Protein 6N4L (pdb70)

Organism: Azotobacter vinelandii (NCBI:txid354)

CATH classification: 3.40.50.300

Foldseek 3Di:
DAAEEEEEWAPPLCLLLLVQLLVLLCLVVVAAEEEEEQAQVQQSCLQQALHPGAQALVRVCVVQPHSVSDACPNAWDAGRSRYIYGYQHADDPPDDDRRQSLVSVVVSCVVNVVVPPRHHYYYYYAHQLDCDDNSVCCQQVQVHLEYEYEAWLDLSRLVSVLVVLVSNLVNVVDHRRFYQAYAYAYPLFACRQVLRQVSCVQFVYGHLAHQYDDCCSVVSVVSSHRSCVVPVPDPNSVRSNSSSVSVVVGDDTHSTDRDDVVVSVVSSVVRCRVVTDDGNDHD

Secondary structure (DSSP, 8-state):
--EEEEEE-STTSSHHHHHHHHHHHHHHTT--EEEEEESTT--TTHHHHTSS----HHHHHHHHSSGGGS-HHHH-EE-GGG-EEEE---PPTTSS-TTHHHHHHHHHHHHTT-S-TT--EEEEEE--SS--HHHHHHHHTT--SEEEEEE-SSHHHHHHHHHHHHHHHHTTTSS--EEEEEEEE--S-TTHHHHHHHHHHHHT--EEEEE---THHHHHHHTT--HHHH-TTSHHHHHHHHHHHHHHH----B------HHHHHHHHHHTTTTT--S-SS--

InterPro domains:
  IPR000392 NifH/frxC family [PF00142] (4-275)
  IPR000392 NifH/frxC family [PIRSF000363] (3-276)
  IPR000392 NifH/frxC family [PS51026] (3-275)
  IPR000392 NifH/frxC family [PTHR42864] (3-288)
  IPR005977 Nitrogenase iron protein NifH [MF_00533] (3-276)
  IPR005977 Nitrogenase iron protein NifH [TIGR01287] (4-278)
  IPR027417 P-loop containing nucleoside triphosphate hydrolase [G3DSA:3.40.50.300] (2-290)
  IPR027417 P-loop containing nucleoside triphosphate hydrolase [SSF52540] (3-280)
  IPR030655 NifH/chlL conserved site [PS00692] (126-139)
  IPR030655 NifH/chlL conserved site [PS00746] (88-100)

Structure (mmCIF, N/CA/C/O backbone):
data_6N4L
#
_entry.id   6N4L
#
_cell.length_a   45.587
_cell.length_b   74.630
_cell.length_c   75.398
_cell.angle_alpha   90.000
_cell.angle_beta   90.000
_cell.angle_gamma   90.000
#
_symmetry.space_group_name_H-M   'P 2 21 21'
#
loop_
_entity.id
_entity.type
_entity.pdbx_description
1 polymer 'Nitrogenase iron protein 1'
2 non-polymer "ADENOSINE-5'-DIPHOSPHATE"
3 non-polymer 'MAGNESIUM ION'
4 non-polymer 'IRON/SULFUR CLUSTER'
5 water water
#
loop_
_atom_site.group_PDB
_atom_site.id
_atom_site.type_symbol
_atom_site.label_atom_id
_atom_site.label_alt_id
_atom_site.label_comp_id
_atom_site.label_asym_id
_atom_site.label_entity_id
_atom_site.label_seq_id
_atom_site.pdbx_PDB_ins_code
_atom_site.Cartn_x
_atom_site.Cartn_y
_atom_site.Cartn_z
_atom_site.occupancy
_atom_site.B_iso_or_equiv
_atom_site.auth_seq_id
_atom_site.auth_comp_id
_atom_site.auth_asym_id
_atom_site.auth_atom_id
_atom_site.pdbx_PDB_model_num
ATOM 1 N N . ALA A 1 1 ? 6.780 -11.937 31.945 0.75 23.68 1 ALA A N 1
ATOM 2 C CA . ALA A 1 1 ? 6.744 -12.235 30.490 0.75 22.33 1 ALA A CA 1
ATOM 3 C C . ALA A 1 1 ? 6.091 -11.071 29.746 0.75 21.33 1 ALA A C 1
ATOM 4 O O . ALA A 1 1 ? 5.302 -10.330 30.348 0.75 23.11 1 ALA A O 1
ATOM 6 N N . MET A 1 2 ? 6.443 -10.929 28.476 1.00 19.61 2 MET A N 1
ATOM 7 C CA A MET A 1 2 ? 5.817 -9.937 27.572 0.50 18.41 2 MET A CA 1
ATOM 8 C CA B MET A 1 2 ? 5.934 -9.896 27.542 0.50 18.50 2 MET A CA 1
ATOM 9 C C . MET A 1 2 ? 5.689 -10.574 26.190 1.00 17.26 2 MET A C 1
ATOM 10 O O . MET A 1 2 ? 6.552 -11.390 25.808 1.00 19.90 2 MET A O 1
ATOM 19 N N . ARG A 1 3 ? 4.582 -10.274 25.523 1.00 14.83 3 ARG A N 1
ATOM 20 C CA . ARG A 1 3 ? 4.302 -10.797 24.166 1.00 13.79 3 ARG A CA 1
ATOM 21 C C . ARG A 1 3 ? 4.523 -9.674 23.151 1.00 13.30 3 ARG A C 1
ATOM 22 O O . ARG A 1 3 ? 3.842 -8.633 23.230 1.00 14.24 3 ARG A O 1
ATOM 30 N N . GLN A 1 4 ? 5.486 -9.879 22.256 1.00 12.91 4 GLN A N 1
ATOM 31 C CA A GLN A 1 4 ? 5.847 -8.930 21.172 0.50 12.70 4 GLN A CA 1
ATOM 32 C CA B GLN A 1 4 ? 5.822 -8.908 21.187 0.50 12.60 4 GLN A CA 1
ATOM 33 C C . GLN A 1 4 ? 5.024 -9.301 19.939 1.00 11.98 4 GLN A C 1
ATOM 34 O O . GLN A 1 4 ? 5.247 -10.400 19.379 1.00 12.54 4 GLN A O 1
ATOM 45 N N . CYS A 1 5 ? 4.101 -8.428 19.565 1.00 11.54 5 CYS A N 1
ATOM 46 C CA . CYS A 1 5 ? 3.121 -8.661 18.491 1.00 11.54 5 CYS A CA 1
ATOM 47 C C . CYS A 1 5 ? 3.297 -7.596 17.414 1.00 11.22 5 CYS A C 1
ATOM 48 O O . CYS A 1 5 ? 3.692 -6.471 17.724 1.00 12.55 5 CYS A O 1
ATOM 51 N N . ALA A 1 6 ? 3.012 -7.931 16.172 1.00 10.72 6 ALA A N 1
ATOM 52 C CA . ALA A 1 6 ? 2.984 -6.936 15.088 1.00 10.54 6 ALA A CA 1
ATOM 53 C C . ALA A 1 6 ? 1.682 -7.094 14.329 1.00 10.51 6 ALA A C 1
ATOM 54 O O . ALA A 1 6 ? 1.254 -8.227 14.048 1.00 12.12 6 ALA A O 1
ATOM 56 N N . ILE A 1 7 ? 1.114 -5.950 13.981 1.00 9.98 7 ILE A N 1
ATOM 57 C CA . ILE A 1 7 ? -0.103 -5.847 13.149 1.00 9.98 7 ILE A CA 1
ATOM 58 C C . ILE A 1 7 ? 0.349 -5.364 11.780 1.00 9.40 7 ILE A C 1
ATOM 59 O O . ILE A 1 7 ? 0.831 -4.235 11.658 1.00 10.84 7 ILE A O 1
ATOM 64 N N . TYR A 1 8 ? 0.225 -6.227 10.789 1.00 9.33 8 TYR A N 1
ATOM 65 C CA . TYR A 1 8 ? 0.603 -5.953 9.392 1.00 9.43 8 TYR A CA 1
ATOM 66 C C . TYR A 1 8 ? -0.668 -5.945 8.555 1.00 9.46 8 TYR A C 1
ATOM 67 O O . TYR A 1 8 ? -1.740 -6.401 8.985 1.00 10.95 8 TYR A O 1
ATOM 76 N N . GLY A 1 9 ? -0.536 -5.449 7.341 1.00 10.39 9 GLY A N 1
ATOM 77 C CA . GLY A 1 9 ? -1.642 -5.401 6.379 1.00 10.67 9 GLY A CA 1
ATOM 78 C C . GLY A 1 9 ? -1.439 -4.272 5.404 1.00 10.65 9 GLY A C 1
ATOM 79 O O . GLY A 1 9 ? -0.581 -3.378 5.648 1.00 11.46 9 GLY A O 1
ATOM 80 N N . LYS A 1 10 ? -2.185 -4.290 4.308 1.00 10.83 10 LYS A N 1
ATOM 81 C CA A LYS A 1 10 ? -2.041 -3.238 3.271 0.50 11.22 10 LYS A CA 1
ATOM 82 C CA B LYS A 1 10 ? -2.042 -3.239 3.271 0.50 11.35 10 LYS A CA 1
ATOM 83 C C . LYS A 1 10 ? -2.500 -1.884 3.823 1.00 10.54 10 LYS A C 1
ATOM 84 O O . LYS A 1 10 ? -3.237 -1.815 4.836 1.00 10.50 10 LYS A O 1
ATOM 95 N N . GLY A 1 11 ? -2.091 -0.827 3.155 1.00 10.82 11 GLY A N 1
ATOM 96 C CA . GLY A 1 11 ? -2.482 0.529 3.540 1.00 10.51 11 GLY A CA 1
ATOM 97 C C . GLY A 1 11 ? -3.988 0.708 3.544 1.00 10.36 11 GLY A C 1
ATOM 98 O O . GLY A 1 11 ? -4.666 0.285 2.591 1.00 11.55 11 GLY A O 1
ATOM 99 N N . GLY A 1 12 ? -4.498 1.389 4.568 1.00 10.07 12 GLY A N 1
ATOM 100 C CA . GLY A 1 12 ? -5.922 1.736 4.686 1.00 10.81 12 GLY A CA 1
ATOM 101 C C . GLY A 1 12 ? -6.804 0.565 5.080 1.00 10.96 12 GLY A C 1
ATOM 102 O O . GLY A 1 12 ? -8.020 0.739 5.110 1.00 12.72 12 GLY A O 1
ATOM 103 N N . ILE A 1 13 ? -6.235 -0.593 5.401 1.00 10.48 13 ILE A N 1
ATOM 104 C CA . ILE A 1 13 ? -7.048 -1.813 5.680 1.00 10.65 13 ILE A CA 1
ATOM 105 C C . ILE A 1 13 ? -7.658 -1.736 7.080 1.00 10.44 13 ILE A C 1
ATOM 106 O O . ILE A 1 13 ? -8.614 -2.478 7.327 1.00 11.88 13 ILE A O 1
ATOM 111 N N . GLY A 1 14 ? -7.097 -0.928 7.977 1.00 10.18 14 GLY A N 1
ATOM 112 C CA . GLY A 1 14 ? -7.604 -0.798 9.353 1.00 10.51 14 GLY A CA 1
ATOM 113 C C . GLY A 1 14 ? -6.590 -1.178 10.411 1.00 9.57 14 GLY A C 1
ATOM 114 O O . GLY A 1 14 ? -7.004 -1.433 11.543 1.00 10.17 14 GLY A O 1
ATOM 115 N N . LYS A 1 15 ? -5.297 -1.175 10.110 1.00 9.30 15 LYS A N 1
ATOM 116 C CA . LYS A 1 15 ? -4.288 -1.573 11.122 1.00 9.61 15 LYS A CA 1
ATOM 117 C C . LYS A 1 15 ? -4.347 -0.654 12.339 1.00 9.11 15 LYS A C 1
ATOM 118 O O . LYS A 1 15 ? -4.383 -1.155 13.469 1.00 9.41 15 LYS A O 1
ATOM 124 N N . SER A 1 16 ? -4.314 0.656 12.141 1.00 8.97 16 SER A N 1
ATOM 125 C CA . SER A 1 16 ? -4.145 1.573 13.291 1.00 9.49 16 SER A CA 1
ATOM 126 C C . SER A 1 16 ? -5.436 1.654 14.106 1.00 9.90 16 SER A C 1
ATOM 127 O O . SER A 1 16 ? -5.371 1.723 15.349 1.00 10.43 16 SER A O 1
ATOM 130 N N . THR A 1 17 ? -6.586 1.681 13.445 1.00 9.97 17 THR A N 1
ATOM 131 C CA . THR A 1 17 ? -7.885 1.666 14.153 1.00 10.82 17 THR A CA 1
ATOM 132 C C . THR A 1 17 ? -7.974 0.367 14.955 1.00 10.33 17 THR A C 1
ATOM 133 O O . THR A 1 17 ? -8.346 0.383 16.145 1.00 10.79 17 THR A O 1
ATOM 137 N N . THR A 1 18 ? -7.676 -0.752 14.320 1.00 10.25 18 THR A N 1
ATOM 138 C CA . THR A 1 18 ? -7.816 -2.056 14.992 1.00 10.41 18 THR A CA 1
ATOM 139 C C . THR A 1 18 ? -6.816 -2.150 16.147 1.00 10.11 18 THR A C 1
ATOM 140 O O . THR A 1 18 ? -7.202 -2.570 17.254 1.00 10.77 18 THR A O 1
ATOM 144 N N . THR A 1 19 ? -5.566 -1.760 15.923 1.00 9.95 19 THR A N 1
ATOM 145 C CA . THR A 1 19 ? -4.515 -1.868 16.961 1.00 9.94 19 THR A CA 1
ATOM 146 C C . THR A 1 19 ? -4.863 -0.988 18.159 1.00 10.14 19 THR A C 1
ATOM 147 O O . THR A 1 19 ? -4.818 -1.451 19.299 1.00 10.22 19 THR A O 1
ATOM 151 N N . GLN A 1 20 ? -5.188 0.276 17.925 1.00 9.96 20 GLN A N 1
ATOM 152 C CA . GLN A 1 20 ? -5.431 1.192 19.062 1.00 10.48 20 GLN A CA 1
ATOM 153 C C . GLN A 1 20 ? -6.666 0.728 19.841 1.00 10.66 20 GLN A C 1
ATOM 154 O O . GLN A 1 20 ? -6.654 0.811 21.075 1.00 11.02 20 GLN A O 1
ATOM 160 N N . ASN A 1 21 ? -7.707 0.269 19.160 1.00 10.70 21 ASN A N 1
ATOM 161 C CA . ASN A 1 21 ? -8.932 -0.213 19.849 1.00 11.46 21 ASN A CA 1
ATOM 162 C C . ASN A 1 21 ? -8.652 -1.522 20.601 1.00 11.55 21 ASN A C 1
ATOM 163 O O . ASN A 1 21 ? -9.099 -1.657 21.745 1.00 12.52 21 ASN A O 1
ATOM 168 N N . LEU A 1 22 ? -7.945 -2.467 19.984 1.00 11.68 22 LEU A N 1
ATOM 169 C CA A LEU A 1 22 ? -7.525 -3.732 20.648 0.50 12.07 22 LEU A CA 1
ATOM 170 C CA B LEU A 1 22 ? -7.529 -3.730 20.647 0.50 12.50 22 LEU A CA 1
ATOM 171 C C . LEU A 1 22 ? -6.733 -3.378 21.907 1.00 11.95 22 LEU A C 1
ATOM 172 O O . LEU A 1 22 ? -7.015 -3.943 22.976 1.00 12.68 22 LEU A O 1
ATOM 181 N N . VAL A 1 23 ? -5.771 -2.476 21.768 1.00 11.65 23 VAL A N 1
ATOM 182 C CA . VAL A 1 23 ? -4.863 -2.135 22.892 1.00 11.84 23 VAL A CA 1
ATOM 183 C C . VAL A 1 23 ? -5.648 -1.400 23.990 1.00 12.23 23 VAL A C 1
ATOM 184 O O . VAL A 1 23 ? -5.401 -1.668 25.180 1.00 12.70 23 VAL A O 1
ATOM 188 N N . ALA A 1 24 ? -6.582 -0.520 23.635 1.00 12.54 24 ALA A N 1
ATOM 189 C CA . ALA A 1 24 ? -7.457 0.130 24.636 1.00 13.38 24 ALA A CA 1
ATOM 190 C C . ALA A 1 24 ? -8.249 -0.943 25.392 1.00 13.56 24 ALA A C 1
ATOM 191 O O . ALA A 1 24 ? -8.350 -0.858 26.624 1.00 14.18 24 ALA A O 1
ATOM 193 N N . ALA A 1 25 ? -8.767 -1.955 24.699 1.00 13.23 25 ALA A N 1
ATOM 194 C CA . ALA A 1 25 ? -9.501 -3.065 25.345 1.00 13.75 25 ALA A CA 1
ATOM 195 C C . ALA A 1 25 ? -8.558 -3.840 26.278 1.00 13.95 25 ALA A C 1
ATOM 196 O O . ALA A 1 25 ? -8.991 -4.216 27.378 1.00 14.98 25 ALA A O 1
ATOM 198 N N . LEU A 1 26 ? -7.312 -4.089 25.867 1.00 13.35 26 LEU A N 1
ATOM 199 C CA . LEU A 1 26 ? -6.316 -4.771 26.736 1.00 13.70 26 LEU A CA 1
ATOM 200 C C . LEU A 1 26 ? -6.049 -3.914 27.979 1.00 14.28 26 LEU A C 1
ATOM 201 O O . LEU A 1 26 ? -5.980 -4.463 29.089 1.00 15.46 26 LEU A O 1
ATOM 206 N N . ALA A 1 27 ? -5.887 -2.602 27.820 1.00 14.05 27 ALA A N 1
ATOM 207 C CA . ALA A 1 27 ? -5.644 -1.697 28.967 1.00 15.15 27 ALA A CA 1
ATOM 208 C C . ALA A 1 27 ? -6.854 -1.716 29.912 1.00 16.86 27 ALA A C 1
ATOM 209 O O . ALA A 1 27 ? -6.650 -1.734 31.139 1.00 18.48 27 ALA A O 1
ATOM 211 N N . GLU A 1 28 ? -8.066 -1.717 29.357 1.00 17.56 28 GLU A N 1
ATOM 212 C CA . GLU A 1 28 ? -9.350 -1.769 30.112 1.00 19.82 28 GLU A CA 1
ATOM 213 C C . GLU A 1 28 ? -9.384 -3.048 30.973 1.00 21.21 28 GLU A C 1
ATOM 214 O O . GLU A 1 28 ? -9.947 -2.986 32.081 1.00 24.27 28 GLU A O 1
ATOM 220 N N . MET A 1 29 ? -8.766 -4.145 30.509 1.00 20.56 29 MET A N 1
ATOM 221 C CA . MET A 1 29 ? -8.629 -5.449 31.228 1.00 22.98 29 MET A CA 1
ATOM 222 C C . MET A 1 29 ? -7.568 -5.370 32.328 1.00 23.86 29 MET A C 1
ATOM 223 O O . MET A 1 29 ? -7.540 -6.284 33.164 1.00 27.55 29 MET A O 1
ATOM 228 N N . GLY A 1 30 ? -6.672 -4.385 32.277 1.00 21.88 30 GLY A N 1
ATOM 229 C CA . GLY A 1 30 ? -5.558 -4.247 33.237 1.00 22.18 30 GLY A CA 1
ATOM 230 C C . GLY A 1 30 ? -4.213 -4.641 32.643 1.00 21.03 30 GLY A C 1
ATOM 231 O O . GLY A 1 30 ? -3.256 -4.780 33.414 1.00 23.76 30 GLY A O 1
ATOM 232 N N . LYS A 1 31 ? -4.110 -4.799 31.321 1.00 18.30 31 LYS A N 1
ATOM 233 C CA . LYS A 1 31 ? -2.815 -5.116 30.667 1.00 17.79 31 LYS A CA 1
ATOM 234 C C . LYS A 1 31 ? -2.007 -3.828 30.482 1.00 16.76 31 LYS A C 1
ATOM 235 O O . LYS A 1 31 ? -2.612 -2.766 30.207 1.00 17.62 31 LYS A O 1
ATOM 241 N N . LYS A 1 32 ? -0.684 -3.944 30.610 1.00 16.07 32 LYS A N 1
ATOM 242 C CA A LYS A 1 32 ? 0.295 -2.860 30.331 0.50 15.68 32 LYS A CA 1
ATOM 243 C CA B LYS A 1 32 ? 0.287 -2.854 30.330 0.50 15.80 32 LYS A CA 1
ATOM 244 C C . LYS A 1 32 ? 0.793 -3.037 28.897 1.00 14.38 32 LYS A C 1
ATOM 245 O O . LYS A 1 32 ? 1.350 -4.104 28.594 1.00 14.56 32 LYS A O 1
ATOM 256 N N . VAL A 1 33 ? 0.582 -2.038 28.052 1.00 13.37 33 VAL A N 1
ATOM 257 C CA . VAL A 1 33 ? 0.835 -2.184 26.595 1.00 12.74 33 VAL A CA 1
ATOM 258 C C . VAL A 1 33 ? 1.648 -0.998 26.086 1.00 12.30 33 VAL A C 1
ATOM 259 O O . VAL A 1 33 ? 1.463 0.137 26.573 1.00 12.50 33 VAL A O 1
ATOM 263 N N . MET A 1 34 ? 2.506 -1.270 25.111 1.00 11.78 34 MET A N 1
ATOM 264 C CA A MET A 1 34 ? 3.185 -0.230 24.308 0.50 11.53 34 MET A CA 1
ATOM 265 C CA B MET A 1 34 ? 3.192 -0.229 24.307 0.50 11.62 34 MET A CA 1
ATOM 266 C C . MET A 1 34 ? 2.831 -0.428 22.831 1.00 10.79 34 MET A C 1
ATOM 267 O O . MET A 1 34 ? 2.869 -1.574 22.355 1.00 11.52 34 MET A O 1
ATOM 276 N N . ILE A 1 35 ? 2.498 0.663 22.148 1.00 10.23 35 ILE A N 1
ATOM 277 C CA . ILE A 1 35 ? 2.323 0.696 20.672 1.00 10.03 35 ILE A CA 1
ATOM 278 C C . ILE A 1 35 ? 3.550 1.380 20.082 1.00 9.73 35 ILE A C 1
ATOM 279 O O . ILE A 1 35 ? 3.898 2.501 20.514 1.00 10.40 35 ILE A O 1
ATOM 284 N N . VAL A 1 36 ? 4.144 0.732 19.088 1.00 9.50 36 VAL A N 1
ATOM 285 C CA . VAL A 1 36 ? 5.276 1.293 18.313 1.00 9.85 36 VAL A CA 1
ATOM 286 C C . VAL A 1 36 ? 4.781 1.481 16.885 1.00 9.27 36 VAL A C 1
ATOM 287 O O . VAL A 1 36 ? 4.549 0.476 16.176 1.00 9.44 36 VAL A O 1
ATOM 291 N N . GLY A 1 37 ? 4.603 2.727 16.473 1.00 9.30 37 GLY A N 1
ATOM 292 C CA . GLY A 1 37 ? 4.192 3.027 15.100 1.00 9.35 37 GLY A CA 1
ATOM 293 C C . GLY A 1 37 ? 5.331 2.801 14.130 1.00 9.20 37 GLY A C 1
ATOM 294 O O . GLY A 1 37 ? 6.395 3.423 14.278 1.00 10.08 37 GLY A O 1
ATOM 295 N N . CYS A 1 38 ? 5.111 1.929 13.149 1.00 8.60 38 CYS A N 1
ATOM 296 C CA . CYS A 1 38 ? 6.103 1.527 12.123 1.00 9.23 38 CYS A CA 1
ATOM 297 C C . CYS A 1 38 ? 5.516 1.768 10.729 1.00 9.23 38 CYS A C 1
ATOM 298 O O . CYS A 1 38 ? 5.768 0.991 9.799 1.00 9.96 38 CYS A O 1
ATOM 301 N N . ASP A 1 39 ? 4.749 2.839 10.598 1.00 9.64 39 ASP A N 1
ATOM 302 C CA . ASP A 1 39 ? 4.119 3.251 9.327 1.00 9.57 39 ASP A CA 1
ATOM 303 C C . ASP A 1 39 ? 4.480 4.716 9.125 1.00 9.86 39 ASP A C 1
ATOM 304 O O . ASP A 1 39 ? 4.262 5.525 10.031 1.00 10.72 39 ASP A O 1
ATOM 309 N N . PRO A 1 40 ? 5.047 5.119 7.965 1.00 10.73 40 PRO A N 1
ATOM 310 C CA . PRO A 1 40 ? 5.402 6.521 7.757 1.00 11.82 40 PRO A CA 1
ATOM 311 C C . PRO A 1 40 ? 4.231 7.493 7.928 1.00 11.23 40 PRO A C 1
ATOM 312 O O . PRO A 1 40 ? 4.458 8.657 8.164 1.00 11.88 40 PRO A O 1
ATOM 316 N N . LYS A 1 41 ? 3.000 7.021 7.785 1.00 11.08 41 LYS A N 1
ATOM 317 C CA . LYS A 1 41 ? 1.813 7.886 8.009 1.00 12.34 41 LYS A CA 1
ATOM 318 C C . LYS A 1 41 ? 1.838 8.449 9.441 1.00 12.37 41 LYS A C 1
ATOM 319 O O . LYS A 1 41 ? 1.367 9.577 9.640 1.00 13.30 41 LYS A O 1
ATOM 325 N N . ALA A 1 42 ? 2.380 7.704 10.402 1.00 12.12 42 ALA A N 1
ATOM 326 C CA . ALA A 1 42 ? 2.756 8.216 11.741 1.00 12.42 42 ALA A CA 1
ATOM 327 C C . ALA A 1 42 ? 1.544 8.776 12.495 1.00 12.41 42 ALA A C 1
ATOM 328 O O . ALA A 1 42 ? 1.711 9.725 13.262 1.00 15.10 42 ALA A O 1
ATOM 330 N N . ASP A 1 43 ? 0.374 8.162 12.325 1.00 12.19 43 ASP A N 1
ATOM 331 C CA . ASP A 1 43 ? -0.841 8.489 13.113 1.00 12.80 43 ASP A CA 1
ATOM 332 C C . ASP A 1 43 ? -1.339 7.255 13.857 1.00 12.18 43 ASP A C 1
ATOM 333 O O . ASP A 1 43 ? -2.522 7.196 14.193 1.00 14.22 43 ASP A O 1
ATOM 338 N N . SER A 1 44 ? -0.431 6.344 14.172 1.00 11.13 44 SER A N 1
ATOM 339 C CA . SER A 1 44 ? -0.752 5.041 14.802 1.00 11.04 44 SER A CA 1
ATOM 340 C C . SER A 1 44 ? -1.044 5.171 16.301 1.00 10.41 44 SER A C 1
ATOM 341 O O . SER A 1 44 ? -1.436 4.161 16.913 1.00 11.10 44 SER A O 1
ATOM 344 N N . THR A 1 45 ? -0.838 6.342 16.898 1.00 10.35 45 THR A N 1
ATOM 345 C CA . THR A 1 45 ? -0.972 6.501 18.369 1.00 10.53 45 THR A CA 1
ATOM 346 C C . THR A 1 45 ? -1.949 7.625 18.715 1.00 10.88 45 THR A C 1
ATOM 347 O O . THR A 1 45 ? -2.203 7.828 19.903 1.00 11.61 45 THR A O 1
ATOM 351 N N . ARG A 1 46 ? -2.501 8.315 17.725 1.00 10.91 46 ARG A N 1
ATOM 352 C CA . ARG A 1 46 ? -3.268 9.557 17.971 1.00 11.63 46 ARG A CA 1
ATOM 353 C C . ARG A 1 46 ? -4.523 9.285 18.808 1.00 11.64 46 ARG A C 1
ATOM 354 O O . ARG A 1 46 ? -4.934 10.178 19.545 1.00 12.48 46 ARG A O 1
ATOM 362 N N . LEU A 1 47 ? -5.134 8.114 18.685 1.00 11.43 47 LEU A N 1
ATOM 363 C CA . LEU A 1 47 ? -6.408 7.822 19.393 1.00 12.52 47 LEU A CA 1
ATOM 364 C C . LEU A 1 47 ? -6.144 7.490 20.864 1.00 12.66 47 LEU A C 1
ATOM 365 O O . LEU A 1 47 ? -7.048 7.683 21.685 1.00 14.30 47 LEU A O 1
ATOM 370 N N . ILE A 1 48 ? -4.964 6.968 21.187 1.00 11.90 48 ILE A N 1
ATOM 371 C CA . ILE A 1 48 ? -4.530 6.741 22.594 1.00 12.31 48 ILE A CA 1
ATOM 372 C C . ILE A 1 48 ? -4.132 8.083 23.221 1.00 12.68 48 ILE A C 1
ATOM 373 O O . ILE A 1 48 ? -4.448 8.306 24.393 1.00 13.41 48 ILE A O 1
ATOM 378 N N . LEU A 1 49 ? -3.462 8.948 22.462 1.00 12.21 49 LEU A N 1
ATOM 379 C CA . LEU A 1 49 ? -2.902 10.215 22.999 1.00 12.68 49 LEU A CA 1
ATOM 380 C C . LEU A 1 49 ? -3.879 11.385 22.863 1.00 13.03 49 LEU A C 1
ATOM 381 O O . LEU A 1 49 ? -3.519 12.487 23.322 1.00 13.77 49 LEU A O 1
ATOM 386 N N . HIS A 1 50 ? -5.059 11.188 22.277 1.00 12.91 50 HIS A N 1
ATOM 387 C CA . HIS A 1 50 ? -6.079 12.272 22.159 1.00 13.68 50 HIS A CA 1
ATOM 388 C C . HIS A 1 50 ? -5.544 13.425 21.311 1.00 13.70 50 HIS A C 1
ATOM 389 O O . HIS A 1 50 ? -5.879 14.586 21.583 1.00 14.26 50 HIS A O 1
ATOM 396 N N . SER A 1 51 ? -4.746 13.095 20.305 1.00 12.89 51 SER A N 1
ATOM 397 C CA . SER A 1 51 ? -3.790 14.046 19.694 1.00 13.03 51 SER A CA 1
ATOM 398 C C . SER A 1 51 ? -3.998 14.113 18.184 1.00 13.11 51 SER A C 1
ATOM 399 O O . SER A 1 51 ? -4.740 13.281 17.622 1.00 14.20 51 SER A O 1
ATOM 402 N N . LYS A 1 52 ? -3.347 15.077 17.550 1.00 13.67 52 LYS A N 1
ATOM 403 C CA . LYS A 1 52 ? -3.246 15.122 16.077 1.00 14.55 52 LYS A CA 1
ATOM 404 C C . LYS A 1 52 ? -2.474 13.884 15.632 1.00 13.77 52 LYS A C 1
ATOM 405 O O . LYS A 1 52 ? -2.970 13.084 14.824 1.00 14.54 52 LYS A O 1
ATOM 411 N N . ALA A 1 53 ? -1.277 13.728 16.166 1.00 13.34 53 ALA A N 1
ATOM 412 C CA . ALA A 1 53 ? -0.467 12.516 15.981 1.00 13.01 53 ALA A CA 1
ATOM 413 C C . ALA A 1 53 ? 0.526 12.491 17.130 1.00 11.99 53 ALA A C 1
ATOM 414 O O . ALA A 1 53 ? 0.137 12.762 18.283 1.00 13.20 53 ALA A O 1
ATOM 416 N N . GLN A 1 54 ? 1.775 12.234 16.821 1.00 11.95 54 GLN A N 1
ATOM 417 C CA . GLN A 1 54 ? 2.848 12.203 17.821 1.00 12.51 54 GLN A CA 1
ATOM 418 C C . GLN A 1 54 ? 4.128 12.568 17.085 1.00 12.25 54 GLN A C 1
ATOM 419 O O . GLN A 1 54 ? 4.288 12.112 15.955 1.00 13.37 54 GLN A O 1
ATOM 425 N N . ASN A 1 55 ? 5.012 13.348 17.689 1.00 11.86 55 ASN A N 1
ATOM 426 C CA . ASN A 1 55 ? 6.300 13.641 17.020 1.00 11.79 55 ASN A CA 1
ATOM 427 C C . ASN A 1 55 ? 7.126 12.358 16.973 1.00 11.36 55 ASN A C 1
ATOM 428 O O . ASN A 1 55 ? 7.122 11.579 17.933 1.00 12.42 55 ASN A O 1
ATOM 433 N N . THR A 1 56 ? 7.816 12.164 15.870 1.00 11.23 56 THR A N 1
ATOM 434 C CA . THR A 1 56 ? 8.458 10.867 15.594 1.00 10.86 56 THR A CA 1
ATOM 435 C C . THR A 1 56 ? 9.875 10.846 16.152 1.00 10.84 56 THR A C 1
ATOM 436 O O . THR A 1 56 ? 10.481 11.898 16.368 1.00 11.65 56 THR A O 1
ATOM 440 N N . ILE A 1 57 ? 10.413 9.652 16.333 1.00 10.44 57 ILE A N 1
ATOM 441 C CA . ILE A 1 57 ? 11.821 9.514 16.784 1.00 11.14 57 ILE A CA 1
ATOM 442 C C . ILE A 1 57 ? 12.731 10.186 15.759 1.00 11.82 57 ILE A C 1
ATOM 443 O O . ILE A 1 57 ? 13.680 10.860 16.159 1.00 12.97 57 ILE A O 1
ATOM 448 N N . MET A 1 58 ? 12.457 10.040 14.472 1.00 12.11 58 MET A N 1
ATOM 449 C CA A MET A 1 58 ? 13.300 10.687 13.441 0.50 13.48 58 MET A CA 1
ATOM 450 C CA B MET A 1 58 ? 13.298 10.684 13.438 0.50 13.48 58 MET A CA 1
ATOM 451 C C . MET A 1 58 ? 13.278 12.208 13.642 1.00 14.16 58 MET A C 1
ATOM 452 O O . MET A 1 58 ? 14.357 12.826 13.599 1.00 15.31 58 MET A O 1
ATOM 461 N N . GLU A 1 59 ? 12.093 12.788 13.839 1.00 14.11 59 GLU A N 1
ATOM 462 C CA . GLU A 1 59 ? 11.943 14.258 14.039 1.00 15.73 59 GLU A CA 1
ATOM 463 C C . GLU A 1 59 ? 12.671 14.684 15.316 1.00 15.57 59 GLU A C 1
ATOM 464 O O . GLU A 1 59 ? 13.379 15.711 15.288 1.00 17.11 59 GLU A O 1
ATOM 470 N N . MET A 1 60 ? 12.485 13.951 16.409 1.00 15.06 60 MET A N 1
ATOM 471 C CA A MET A 1 60 ? 13.053 14.342 17.722 0.50 15.93 60 MET A CA 1
ATOM 472 C CA B MET A 1 60 ? 13.050 14.288 17.744 0.50 15.55 60 MET A CA 1
ATOM 473 C C . MET A 1 60 ? 14.580 14.181 17.696 1.00 15.82 60 MET A C 1
ATOM 474 O O . MET A 1 60 ? 15.264 15.047 18.275 1.00 17.15 60 MET A O 1
ATOM 483 N N . ALA A 1 61 ? 15.094 13.148 17.029 1.00 15.56 61 ALA A N 1
ATOM 484 C CA . ALA A 1 61 ? 16.552 12.929 16.899 1.00 16.88 61 ALA A CA 1
ATOM 485 C C . ALA A 1 61 ? 17.171 14.082 16.105 1.00 18.02 61 ALA A C 1
ATOM 486 O O . ALA A 1 61 ? 18.275 14.520 16.471 1.00 19.14 61 ALA A O 1
ATOM 488 N N . ALA A 1 62 ? 16.497 14.546 15.047 1.00 17.84 62 ALA A N 1
ATOM 489 C CA . ALA A 1 62 ? 16.988 15.652 14.189 1.00 19.23 62 ALA A CA 1
ATOM 490 C C . ALA A 1 62 ? 17.114 16.924 15.034 1.00 20.25 62 ALA A C 1
ATOM 491 O O . ALA A 1 62 ? 18.084 17.679 14.832 1.00 22.33 62 ALA A O 1
ATOM 493 N N . GLU A 1 63 ? 16.179 17.155 15.959 1.00 20.03 63 GLU A N 1
ATOM 494 C CA . GLU A 1 63 ? 16.207 18.370 16.815 1.00 21.64 63 GLU A CA 1
ATOM 495 C C . GLU A 1 63 ? 17.273 18.213 17.915 1.00 22.10 63 GLU A C 1
ATOM 496 O O . GLU A 1 63 ? 17.911 19.227 18.250 1.00 25.06 63 GLU A O 1
ATOM 502 N N . ALA A 1 64 ? 17.492 17.004 18.442 1.00 21.27 64 ALA A N 1
ATOM 503 C CA . ALA A 1 64 ? 18.399 16.753 19.590 1.00 22.06 64 ALA A CA 1
ATOM 504 C C . ALA A 1 64 ? 19.859 16.717 19.120 1.00 22.62 64 ALA A C 1
ATOM 505 O O . ALA A 1 64 ? 20.754 17.091 19.908 1.00 24.26 64 ALA A O 1
ATOM 507 N N . GLY A 1 65 ? 20.089 16.286 17.878 1.00 21.75 65 GLY A N 1
ATOM 508 C CA . GLY A 1 65 ? 21.426 16.023 17.315 1.00 22.18 65 GLY A CA 1
ATOM 509 C C . GLY A 1 65 ? 21.474 14.629 16.734 1.00 21.33 65 GLY A C 1
ATOM 510 O O . GLY A 1 65 ? 21.309 14.498 15.515 1.00 22.32 65 GLY A O 1
ATOM 511 N N . THR A 1 66 ? 21.634 13.621 17.593 1.00 21.39 66 THR A N 1
ATOM 512 C CA . THR A 1 66 ? 21.586 12.188 17.217 1.00 20.60 66 THR A CA 1
ATOM 513 C C . THR A 1 66 ? 20.471 11.490 17.990 1.00 19.17 66 THR A C 1
ATOM 514 O O . THR A 1 66 ? 19.982 12.032 18.994 1.00 18.98 66 THR A O 1
ATOM 518 N N . VAL A 1 67 ? 20.117 10.292 17.554 1.00 18.14 67 VAL A N 1
ATOM 519 C CA . VAL A 1 67 ? 19.101 9.464 18.251 1.00 17.72 67 VAL A CA 1
ATOM 520 C C . VAL A 1 67 ? 19.603 9.073 19.653 1.00 18.54 67 VAL A C 1
ATOM 521 O O . VAL A 1 67 ? 18.782 9.045 2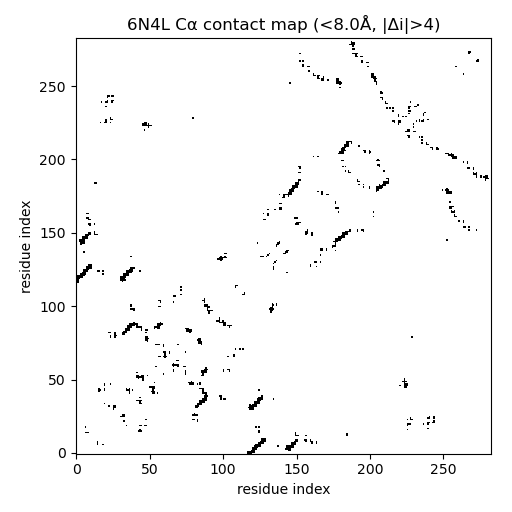0.568 1.00 19.06 67 VAL A O 1
ATOM 525 N N A GLU A 1 68 ? 20.889 8.723 19.775 0.50 18.14 68 GLU A N 1
ATOM 526 N N B GLU A 1 68 ? 20.908 8.877 19.882 0.50 21.37 68 GLU A N 1
ATOM 527 C CA A GLU A 1 68 ? 21.506 8.261 21.048 0.50 17.89 68 GLU A CA 1
ATOM 528 C CA B GLU A 1 68 ? 21.403 8.523 21.247 0.50 23.15 68 GLU A CA 1
ATOM 529 C C A GLU A 1 68 ? 21.430 9.395 22.079 0.50 18.53 68 GLU A C 1
ATOM 530 C C B GLU A 1 68 ? 21.703 9.794 22.055 0.50 25.04 68 GLU A C 1
ATOM 531 O O A GLU A 1 68 ? 21.477 9.094 23.286 0.50 18.68 68 GLU A O 1
ATOM 532 O O B GLU A 1 68 ? 22.391 9.680 23.091 0.50 27.79 68 GLU A O 1
ATOM 543 N N A ASP A 1 69 ? 21.294 10.648 21.624 0.50 18.79 69 ASP A N 1
ATOM 544 N N B ASP A 1 69 ? 21.207 10.952 21.607 0.50 24.06 69 ASP A N 1
ATOM 545 C CA A ASP A 1 69 ? 21.130 11.851 22.486 0.50 19.89 69 ASP A CA 1
ATOM 546 C CA B ASP A 1 69 ? 21.051 12.170 22.445 0.50 24.70 69 ASP A CA 1
ATOM 547 C C A ASP A 1 69 ? 19.761 11.847 23.186 0.50 20.00 69 ASP A C 1
ATOM 548 C C B ASP A 1 69 ? 19.636 12.196 23.040 0.50 22.62 69 ASP A C 1
ATOM 549 O O 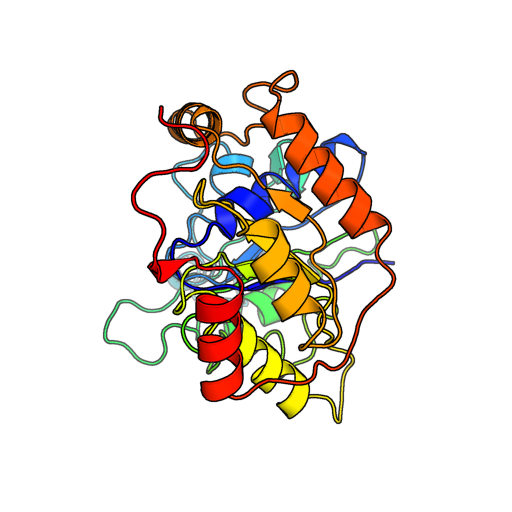A ASP A 1 69 ? 19.711 12.256 24.358 0.50 20.96 69 ASP A O 1
ATOM 550 O O B ASP A 1 69 ? 19.415 12.981 23.981 0.50 23.64 69 ASP A O 1
ATOM 559 N N . LEU A 1 70 ? 18.698 11.405 22.503 1.00 20.21 70 LEU A N 1
ATOM 560 C CA . LEU A 1 70 ? 17.305 11.378 23.033 1.00 19.51 70 LEU A CA 1
ATOM 561 C C . LEU A 1 70 ? 17.240 10.596 24.343 1.00 20.47 70 LEU A C 1
ATOM 562 O O . LEU A 1 70 ? 18.001 9.628 24.519 1.00 21.54 70 LEU A O 1
ATOM 567 N N . GLU A 1 71 ? 16.316 11.001 25.210 1.00 21.07 71 GLU A N 1
ATOM 568 C CA . GLU A 1 71 ? 15.935 10.254 26.431 1.00 21.77 71 GLU A CA 1
ATOM 569 C C . GLU A 1 71 ? 14.595 9.566 26.165 1.00 20.05 71 GLU A C 1
ATOM 570 O O . GLU A 1 71 ? 13.722 10.177 25.533 1.00 21.45 71 GLU A O 1
ATOM 576 N N A LEU A 1 72 ? 14.533 8.293 26.556 0.50 18.73 72 LEU A N 1
ATOM 577 N N B LEU A 1 72 ? 14.350 8.379 26.722 0.50 20.60 72 LEU A N 1
ATOM 578 C CA A LEU A 1 72 ? 13.333 7.431 26.456 0.50 17.21 72 LEU A CA 1
ATOM 579 C CA B LEU A 1 72 ? 13.094 7.604 26.485 0.50 20.10 72 LEU A CA 1
ATOM 580 C C A LEU A 1 72 ? 12.190 8.101 27.221 0.50 16.17 72 LEU A C 1
ATOM 581 C C B LEU A 1 72 ? 11.836 8.500 26.522 0.50 19.17 72 LEU A C 1
ATOM 582 O O A LEU A 1 72 ? 11.067 8.131 26.700 0.50 15.23 72 LEU A O 1
ATOM 583 O O B LEU A 1 72 ? 10.977 8.356 25.625 0.50 18.34 72 LEU A O 1
ATOM 592 N N A GLU A 1 73 ? 12.478 8.654 28.400 0.50 16.72 73 GLU A N 1
ATOM 593 N N B GLU A 1 73 ? 11.718 9.402 27.503 0.50 19.42 73 GLU A N 1
ATOM 594 C CA A GLU A 1 73 ? 11.450 9.310 29.247 0.50 16.97 73 GLU A CA 1
ATOM 595 C CA B GLU A 1 73 ? 10.460 10.147 27.808 0.50 19.81 73 GLU A CA 1
ATOM 596 C C A GLU A 1 73 ? 10.882 10.528 28.506 0.50 15.84 73 GLU A C 1
ATOM 597 C C B GLU A 1 73 ? 10.133 11.163 26.705 0.50 19.03 73 GLU A C 1
ATOM 598 O O A GLU A 1 73 ? 9.742 10.902 28.813 0.50 15.98 73 GLU A O 1
ATOM 599 O O B GLU A 1 73 ? 8.971 11.618 26.646 0.50 18.63 73 GLU A O 1
ATOM 610 N N A ASP A 1 74 ? 11.628 11.108 27.559 0.50 15.24 74 ASP A N 1
ATOM 611 N N B ASP A 1 74 ? 11.117 11.538 25.886 0.50 19.47 74 ASP A N 1
ATOM 612 C CA A ASP A 1 74 ? 11.171 12.267 26.743 0.50 14.90 74 ASP A CA 1
ATOM 613 C CA B ASP A 1 74 ? 10.920 12.438 24.719 0.50 19.74 74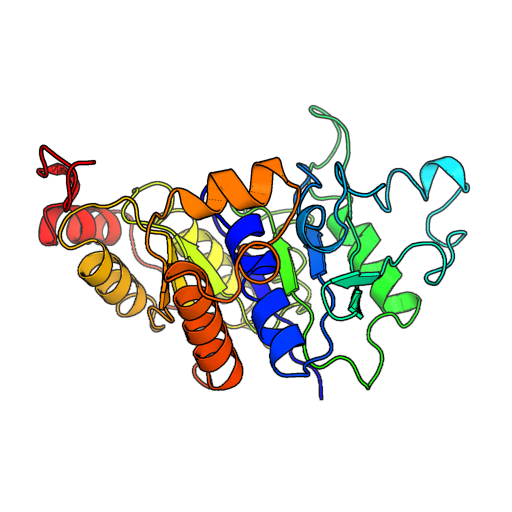 ASP A CA 1
ATOM 614 C C A ASP A 1 74 ? 10.411 11.771 25.508 0.50 13.98 74 ASP A C 1
ATOM 615 C C B ASP A 1 74 ? 10.035 11.721 23.695 0.50 18.93 74 ASP A C 1
ATOM 616 O O A ASP A 1 74 ? 9.589 12.544 24.966 0.50 14.31 74 ASP A O 1
ATOM 617 O O B ASP A 1 74 ? 9.170 12.371 23.075 0.50 19.41 74 ASP A O 1
ATOM 626 N N A VAL A 1 75 ? 10.689 10.545 25.061 0.50 13.47 75 VAL A N 1
ATOM 627 N N B VAL A 1 75 ? 10.252 10.414 23.551 0.50 18.14 75 VAL A N 1
ATOM 628 C CA A VAL A 1 75 ? 10.175 10.001 23.770 0.50 12.74 75 VAL A CA 1
ATOM 629 C CA B VAL A 1 75 ? 9.757 9.573 22.425 0.50 17.88 75 VAL A CA 1
ATOM 630 C C A VAL A 1 75 ? 8.824 9.324 23.997 0.50 12.76 75 VAL A C 1
ATOM 631 C C B VAL A 1 75 ? 8.504 8.823 22.879 0.50 17.00 75 VAL A C 1
ATOM 632 O O A VAL A 1 75 ? 7.865 9.634 23.270 0.50 12.54 75 VAL A O 1
ATOM 633 O O B VAL A 1 75 ? 7.658 8.487 22.021 0.50 16.41 75 VAL A O 1
ATOM 640 N N A LEU A 1 76 ? 8.742 8.377 24.932 0.50 13.72 76 LEU A N 1
ATOM 641 N N B LEU A 1 76 ? 8.433 8.575 24.190 0.50 17.75 76 LEU A N 1
ATOM 642 C CA A LEU A 1 76 ? 7.480 7.628 25.149 0.50 13.92 76 LEU A CA 1
ATOM 643 C CA B LEU A 1 76 ? 7.474 7.674 24.875 0.50 17.31 76 LEU A CA 1
ATOM 644 C C A LEU A 1 76 ? 6.415 8.594 25.659 0.50 14.35 76 LEU A C 1
ATOM 645 C C B LEU A 1 76 ? 6.432 8.498 25.637 0.50 16.04 76 LEU A C 1
ATOM 646 O O A LEU A 1 76 ? 6.759 9.482 26.466 0.50 15.59 76 LEU A O 1
ATOM 647 O O B LEU A 1 76 ? 6.799 9.131 26.643 0.50 17.77 76 LEU A O 1
ATOM 656 N N . LYS A 1 77 ? 5.177 8.442 25.188 1.00 13.60 77 LYS A N 1
ATOM 657 C CA . LYS A 1 77 ? 4.041 9.210 25.752 1.00 13.54 77 LYS A CA 1
ATOM 658 C C . LYS A 1 77 ? 2.938 8.235 26.149 1.00 13.30 77 LYS A C 1
ATOM 659 O O . LYS A 1 77 ? 2.675 7.284 25.398 1.00 14.26 77 LYS A O 1
ATOM 665 N N . ALA A 1 78 ? 2.312 8.467 27.297 1.00 13.62 78 ALA A N 1
ATOM 666 C CA . ALA A 1 78 ? 1.238 7.601 27.822 1.00 13.99 78 ALA A CA 1
ATOM 667 C C . ALA A 1 78 ? -0.100 8.289 27.577 1.00 13.84 78 ALA A C 1
ATOM 668 O O . ALA A 1 78 ? -0.200 9.506 27.813 1.00 15.34 78 ALA A O 1
ATOM 670 N N . GLY A 1 79 ? -1.100 7.530 27.142 1.00 13.53 79 GLY A N 1
ATOM 671 C CA . GLY A 1 79 ? -2.458 8.054 26.943 1.00 14.55 79 GLY A CA 1
ATOM 672 C C . GLY A 1 79 ? -3.479 7.182 27.630 1.00 14.74 79 GLY A C 1
ATOM 673 O O . GLY A 1 79 ? -3.251 6.749 28.792 1.00 15.25 79 GLY A O 1
ATOM 674 N N . TYR A 1 80 ? -4.590 6.945 26.947 1.00 14.52 80 TYR A N 1
ATOM 675 C CA . TYR A 1 80 ? -5.715 6.157 27.494 1.00 15.05 80 TYR A CA 1
ATOM 676 C C . TYR A 1 80 ? -5.183 4.885 28.161 1.00 15.10 80 TYR A C 1
ATOM 677 O O . TYR A 1 80 ? -4.392 4.153 27.562 1.00 14.58 80 TYR A O 1
ATOM 686 N N . GLY A 1 81 ? -5.643 4.606 29.378 1.00 15.91 81 GLY A N 1
ATOM 687 C CA . GLY A 1 81 ? -5.347 3.340 30.079 1.00 17.13 81 GLY A CA 1
ATOM 688 C C . GLY A 1 81 ? -3.869 3.151 30.387 1.00 17.05 81 GLY A C 1
ATOM 689 O O . GLY A 1 81 ? -3.470 2.008 30.668 1.00 18.98 81 GLY A O 1
ATOM 690 N N . GLY A 1 82 ? -3.071 4.223 30.343 1.00 16.29 82 GLY A N 1
ATOM 691 C CA . GLY A 1 82 ? -1.617 4.164 30.582 1.00 16.57 82 GLY A CA 1
ATOM 692 C C . GLY A 1 82 ? -0.864 3.512 29.436 1.00 15.47 82 GLY A C 1
ATOM 693 O O . GLY A 1 82 ? 0.325 3.205 29.601 1.00 15.85 82 GLY A O 1
ATOM 694 N N . VAL A 1 83 ? -1.514 3.321 28.291 1.00 14.21 83 VAL A N 1
ATOM 695 C CA . VAL A 1 83 ? -0.854 2.747 27.086 1.00 13.17 83 VAL A CA 1
ATOM 696 C C . VAL A 1 83 ? 0.296 3.670 26.660 1.00 12.89 83 VAL A C 1
ATOM 697 O O . VAL A 1 83 ? 0.072 4.880 26.488 1.00 13.57 83 VAL A O 1
ATOM 701 N N . LYS A 1 84 ? 1.488 3.109 26.484 1.00 13.06 84 LYS A N 1
ATOM 702 C CA . LYS A 1 84 ? 2.698 3.854 26.064 1.00 13.16 84 LYS A CA 1
ATOM 703 C C . LYS A 1 84 ? 2.789 3.849 24.541 1.00 12.04 84 LYS A C 1
ATOM 704 O O . LYS A 1 84 ? 2.486 2.822 23.914 1.00 12.37 84 LYS A O 1
ATOM 710 N N . CYS A 1 85 ? 3.197 4.972 23.972 1.00 11.23 85 CYS A N 1
ATOM 711 C CA . CYS A 1 85 ? 3.092 5.239 22.528 1.00 11.19 85 CYS A CA 1
ATOM 712 C C . CYS A 1 85 ? 4.383 5.848 22.009 1.00 10.62 85 CYS A C 1
ATOM 713 O O . CYS A 1 85 ? 4.917 6.777 22.636 1.00 11.10 85 CYS A O 1
ATOM 716 N N A VAL A 1 86 ? 4.797 5.424 20.827 0.50 10.04 86 VAL A N 1
ATOM 717 N N B VAL A 1 86 ? 4.829 5.363 20.854 0.50 10.44 86 VAL A N 1
ATOM 718 C CA A VAL A 1 86 ? 5.983 6.005 20.156 0.50 10.15 86 VAL A CA 1
ATOM 719 C CA B VAL A 1 86 ? 6.022 5.869 20.125 0.50 10.98 86 VAL A CA 1
ATOM 720 C C A VAL A 1 86 ? 5.813 5.798 18.653 0.50 9.63 86 VAL A C 1
ATOM 721 C C B VAL A 1 86 ? 5.696 5.840 18.633 0.50 9.93 86 VAL A C 1
ATOM 722 O O A VAL A 1 86 ? 5.269 4.754 18.250 0.50 9.45 86 VAL A O 1
ATOM 723 O O B VAL A 1 86 ? 4.932 4.949 18.211 0.50 9.74 86 VAL A O 1
ATOM 730 N N . GLU A 1 87 ? 6.266 6.774 17.872 1.00 9.75 87 GLU A N 1
ATOM 731 C CA . GLU A 1 87 ? 6.211 6.746 16.392 1.00 9.77 87 GLU A CA 1
ATOM 732 C C . GLU A 1 87 ? 7.638 6.711 15.853 1.00 9.98 87 GLU A C 1
ATOM 733 O O . GLU A 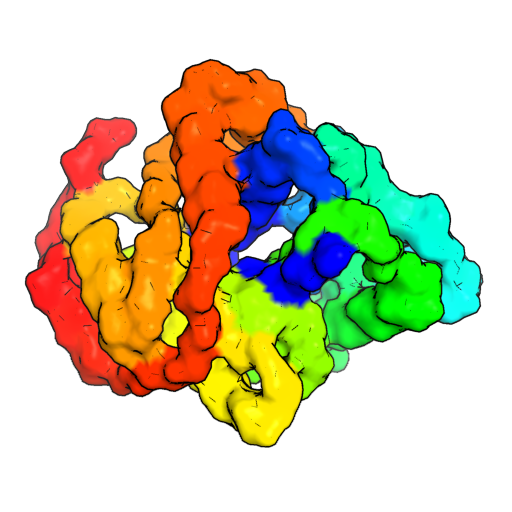1 87 ? 8.461 7.548 16.267 1.00 10.81 87 GLU A O 1
ATOM 739 N N . SER A 1 88 ? 7.901 5.836 14.898 1.00 9.78 88 SER A N 1
ATOM 740 C CA . SER A 1 88 ? 9.221 5.753 14.237 1.00 10.16 88 SER A CA 1
ATOM 741 C C . SER A 1 88 ? 9.479 6.986 13.371 1.00 10.37 88 SER A C 1
ATOM 742 O O . SER A 1 88 ? 10.586 7.549 13.427 1.00 11.08 88 SER A O 1
ATOM 745 N N . GLY A 1 89 ? 8.523 7.326 12.514 1.00 10.99 89 GLY A N 1
ATOM 746 C CA . GLY A 1 89 ? 8.745 8.264 11.406 1.00 11.76 89 GLY A CA 1
ATOM 747 C C . GLY A 1 89 ? 9.563 7.632 10.297 1.00 12.22 89 GLY A C 1
ATOM 748 O O . GLY A 1 89 ? 9.762 6.413 10.280 1.00 12.97 89 GLY A O 1
ATOM 749 N N . GLY A 1 90 ? 10.039 8.455 9.381 1.00 13.99 90 GLY A N 1
ATOM 750 C CA . GLY A 1 90 ? 10.687 7.952 8.170 1.00 14.16 90 GLY A CA 1
ATOM 751 C C . GLY A 1 90 ? 11.048 9.108 7.270 1.00 14.58 90 GLY A C 1
ATOM 752 O O . GLY A 1 90 ? 10.584 10.227 7.477 1.00 15.39 90 GLY A O 1
ATOM 753 N N . PRO A 1 91 ? 11.909 8.849 6.276 1.00 14.16 91 PRO A N 1
ATOM 754 C CA . PRO A 1 91 ? 12.318 9.890 5.350 1.00 15.21 91 PRO A CA 1
ATOM 755 C C . PRO A 1 91 ? 11.132 10.390 4.519 1.00 16.12 91 PRO A C 1
ATOM 756 O O . PRO A 1 91 ? 10.135 9.699 4.364 1.00 16.53 91 PRO A O 1
ATOM 760 N N . GLU A 1 92 ? 11.284 11.606 4.007 1.00 17.71 92 GLU A N 1
ATOM 761 C CA . GLU A 1 92 ? 10.317 12.242 3.086 1.00 18.64 92 GLU A CA 1
ATOM 762 C C . GLU A 1 92 ? 10.209 11.401 1.825 1.00 17.07 92 GLU A C 1
ATOM 763 O O . GLU A 1 92 ? 11.167 10.737 1.438 1.00 17.49 92 GLU A O 1
ATOM 769 N N . PRO A 1 93 ? 9.050 11.444 1.134 1.00 16.58 93 PRO A N 1
ATOM 770 C CA . PRO A 1 93 ? 8.895 10.740 -0.135 1.00 16.52 93 PRO A CA 1
ATOM 771 C C . PRO A 1 93 ? 10.018 11.075 -1.122 1.00 17.82 93 PRO A C 1
ATOM 772 O O . PRO A 1 93 ? 10.356 12.254 -1.278 1.00 19.27 93 PRO A O 1
ATOM 776 N N . GLY A 1 94 ? 10.557 10.027 -1.752 1.00 18.21 94 GLY A N 1
ATOM 777 C CA . GLY A 1 94 ? 11.589 10.092 -2.802 1.00 20.54 94 GLY A CA 1
ATOM 778 C C . GLY A 1 94 ? 12.999 9.893 -2.271 1.00 21.67 94 GLY A C 1
ATOM 779 O O . GLY A 1 94 ? 13.924 9.801 -3.098 1.00 24.92 94 GLY A O 1
ATOM 780 N N A VAL A 1 95 ? 13.168 9.682 -0.959 0.50 20.90 95 VAL A N 1
ATOM 781 N N B VAL A 1 95 ? 13.160 9.975 -0.946 0.50 22.84 95 VAL A N 1
ATOM 782 C CA A VAL A 1 95 ? 14.510 9.639 -0.303 0.50 20.67 95 VAL A CA 1
ATOM 783 C CA B VAL A 1 95 ? 14.466 10.139 -0.244 0.50 24.25 95 VAL A CA 1
ATOM 784 C C A VAL A 1 95 ? 14.806 8.262 0.297 0.50 19.80 95 VAL A C 1
ATOM 785 C C B VAL A 1 95 ? 14.752 8.857 0.543 0.50 23.17 95 VAL A C 1
ATOM 786 O O A VAL A 1 95 ? 13.964 7.722 1.051 0.50 18.72 95 VAL A O 1
ATOM 787 O O B VAL A 1 95 ? 13.958 8.516 1.435 0.50 23.72 95 VAL A O 1
ATOM 794 N N A GLY A 1 96 ? 16.011 7.764 0.010 0.50 20.29 96 GLY A N 1
ATOM 795 N N B GLY A 1 96 ? 15.838 8.165 0.188 0.50 23.81 96 GLY A N 1
ATOM 796 C CA A GLY A 1 96 ? 16.589 6.562 0.631 0.50 19.79 96 GLY A CA 1
ATOM 797 C CA B GLY A 1 96 ? 16.314 6.943 0.862 0.50 21.92 96 GLY A CA 1
ATOM 798 C C A GLY A 1 96 ? 15.548 5.475 0.749 0.50 18.57 96 GLY A C 1
ATOM 799 C C B GLY A 1 96 ? 15.268 5.843 0.850 0.50 20.74 96 GLY A C 1
ATOM 800 O O A GLY A 1 96 ? 15.105 4.955 -0.288 0.50 18.12 96 GLY A O 1
ATOM 801 O O B GLY A 1 96 ? 14.559 5.703 -0.161 0.50 22.38 96 GLY A O 1
ATOM 802 N N . CYS A 1 97 ? 15.154 5.131 1.969 1.00 17.79 97 CYS A N 1
ATOM 803 C CA . CYS A 1 97 ? 14.277 3.964 2.163 1.00 15.89 97 CYS A CA 1
ATOM 804 C C . CYS A 1 97 ? 13.147 4.329 3.117 1.00 13.36 97 CYS A C 1
ATOM 805 O O . CYS A 1 97 ? 13.442 4.750 4.239 1.00 12.92 97 CYS A O 1
ATOM 808 N N . ALA A 1 98 ? 11.896 4.171 2.694 1.00 12.32 98 ALA A N 1
ATOM 809 C CA . ALA A 1 98 ? 10.721 4.607 3.477 1.00 11.76 98 ALA A CA 1
ATOM 810 C C . ALA A 1 98 ? 10.732 3.947 4.858 1.00 10.76 98 ALA A C 1
ATOM 811 O O . ALA A 1 98 ? 10.143 4.530 5.770 1.00 11.06 98 ALA A O 1
ATOM 813 N N . GLY A 1 99 ? 11.342 2.762 5.001 1.00 10.44 99 GLY A N 1
ATOM 814 C CA . GLY A 1 99 ? 11.320 1.991 6.259 1.00 10.18 99 GLY A CA 1
ATOM 815 C C . GLY A 1 99 ? 12.492 2.259 7.185 1.00 9.99 99 GLY A C 1
ATOM 816 O O . GLY A 1 99 ? 12.537 1.638 8.256 1.00 10.31 99 GLY A O 1
ATOM 817 N N . ARG A 1 100 ? 13.410 3.159 6.851 1.00 10.76 100 ARG A N 1
ATOM 818 C CA A ARG A 1 100 ? 14.669 3.281 7.634 0.50 11.89 100 ARG A CA 1
ATOM 819 C CA B ARG A 1 100 ? 14.673 3.332 7.622 0.50 12.08 100 ARG A CA 1
ATOM 820 C C . ARG A 1 100 ? 14.359 3.750 9.063 1.00 11.69 100 ARG A C 1
ATOM 821 O O . ARG A 1 100 ? 15.095 3.360 9.984 1.00 12.78 100 ARG A O 1
ATOM 836 N N . GLY A 1 101 ? 13.315 4.547 9.260 1.00 11.03 101 GLY A N 1
ATOM 837 C CA . GLY A 1 101 ? 12.974 5.022 10.615 1.00 11.38 101 GLY A CA 1
ATOM 838 C C . GLY A 1 101 ? 12.599 3.886 11.557 1.00 10.85 101 GLY A C 1
ATOM 839 O O . GLY A 1 101 ? 12.849 3.991 12.775 1.00 11.01 101 GLY A O 1
ATOM 840 N N . VAL A 1 102 ? 11.998 2.828 11.032 1.00 11.05 102 VAL A N 1
ATOM 841 C CA . VAL A 1 102 ? 11.559 1.681 11.871 1.00 11.13 102 VAL A CA 1
ATOM 842 C C . VAL A 1 102 ? 12.796 1.039 12.505 1.00 11.24 102 VAL A C 1
ATOM 843 O O . VAL A 1 102 ? 12.784 0.702 13.707 1.00 11.61 102 VAL A O 1
ATOM 847 N N . ILE A 1 103 ? 13.850 0.872 11.716 1.00 11.93 103 ILE A N 1
ATOM 848 C CA . ILE A 1 103 ? 15.113 0.252 12.203 1.00 13.20 103 ILE A CA 1
ATOM 849 C C . ILE A 1 103 ? 15.664 1.102 13.349 1.00 12.51 103 ILE A C 1
ATOM 850 O O . ILE A 1 103 ? 15.960 0.571 14.432 1.00 13.20 103 ILE A O 1
ATOM 855 N N . THR A 1 104 ? 15.793 2.401 13.124 1.00 12.25 104 THR A N 1
ATOM 856 C CA . THR A 1 104 ? 16.348 3.327 14.134 1.00 12.64 104 THR A CA 1
ATOM 857 C C 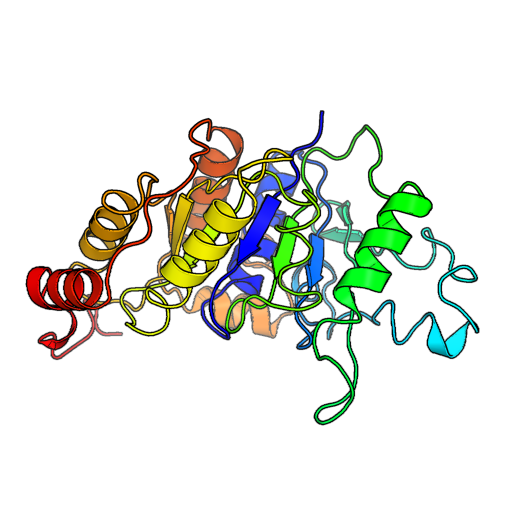. THR A 1 104 ? 15.507 3.241 15.410 1.00 11.76 104 THR A C 1
ATOM 858 O O . THR A 1 104 ? 16.075 3.182 16.518 1.00 12.45 104 THR A O 1
ATOM 862 N N . ALA A 1 105 ? 14.187 3.268 15.266 1.00 11.00 105 ALA A N 1
ATOM 863 C CA . ALA A 1 105 ? 13.254 3.353 16.410 1.00 11.02 105 ALA A CA 1
ATOM 864 C C . ALA A 1 105 ? 13.335 2.081 17.254 1.00 11.02 105 ALA A C 1
ATOM 865 O O . ALA A 1 105 ? 13.467 2.168 18.483 1.00 11.34 105 ALA A O 1
ATOM 867 N N . ILE A 1 106 ? 13.226 0.920 16.634 1.00 11.25 106 ILE A N 1
ATOM 868 C CA . ILE A 1 106 ? 13.183 -0.334 17.428 1.00 12.21 106 ILE A CA 1
ATOM 869 C C . ILE A 1 106 ? 14.533 -0.510 18.120 1.00 12.62 106 ILE A C 1
ATOM 870 O O . ILE A 1 106 ? 14.554 -0.853 19.307 1.00 13.07 106 ILE A O 1
ATOM 875 N N . ASN A 1 107 ? 15.635 -0.248 17.428 1.00 13.28 107 ASN A N 1
ATOM 876 C CA . ASN A 1 107 ? 16.972 -0.413 18.050 1.00 14.97 107 ASN A CA 1
ATOM 877 C C . ASN A 1 107 ? 17.092 0.555 19.240 1.00 14.79 107 ASN A C 1
ATOM 878 O O . ASN A 1 107 ? 17.584 0.132 20.304 1.00 15.95 107 ASN A O 1
ATOM 883 N N . PHE A 1 108 ? 16.633 1.803 19.101 1.00 13.97 108 PHE A N 1
ATOM 884 C CA . PHE A 1 108 ? 16.696 2.800 20.200 1.00 14.57 108 PHE A CA 1
ATOM 885 C C . PHE A 1 108 ? 15.885 2.295 21.396 1.00 13.99 108 PHE A C 1
ATOM 886 O O . PHE A 1 108 ? 16.370 2.336 22.532 1.00 14.81 108 PHE A O 1
ATOM 894 N N . LEU A 1 109 ? 14.654 1.851 21.162 1.00 13.26 109 LEU A N 1
ATOM 895 C CA . LEU A 1 109 ? 13.768 1.410 22.263 1.00 13.57 109 LEU A CA 1
ATOM 896 C C . LEU A 1 109 ? 14.413 0.225 22.989 1.00 14.33 109 LEU A C 1
ATOM 897 O O . LEU A 1 109 ? 14.368 0.197 24.227 1.00 14.92 109 LEU A O 1
ATOM 902 N N . GLU A 1 110 ? 15.007 -0.718 22.254 1.00 14.31 110 GLU A N 1
ATOM 903 C CA . GLU A 1 110 ? 15.678 -1.901 22.864 1.00 15.91 110 GLU A CA 1
ATOM 904 C C . GLU A 1 110 ? 16.897 -1.447 23.671 1.00 17.29 110 GLU A C 1
ATOM 905 O O . GLU A 1 110 ? 17.024 -1.868 24.836 1.00 18.96 110 GLU A O 1
ATOM 911 N N . GLU A 1 111 ? 17.753 -0.611 23.085 1.00 17.59 111 GLU A N 1
ATOM 912 C CA . GLU A 1 111 ? 19.003 -0.153 23.743 1.00 18.72 111 GLU A CA 1
ATOM 913 C C . GLU A 1 111 ? 18.657 0.554 25.056 1.00 19.73 111 GLU A C 1
ATOM 914 O O . GLU A 1 111 ? 19.395 0.348 26.040 1.00 21.45 111 GLU A O 1
ATOM 920 N N . GLU A 1 112 ? 17.583 1.350 25.073 1.00 19.82 112 GLU A N 1
ATOM 921 C CA . GLU A 1 112 ? 17.247 2.287 26.181 1.00 21.97 112 GLU A CA 1
ATOM 922 C C . GLU A 1 112 ? 16.299 1.628 27.191 1.00 22.86 112 GLU A C 1
ATOM 923 O O . GLU A 1 112 ? 15.886 2.324 28.143 1.00 25.39 112 GLU A O 1
ATOM 929 N N . GLY A 1 113 ? 15.999 0.337 27.031 1.00 22.06 113 GLY A N 1
ATOM 930 C CA . GLY A 1 113 ? 15.280 -0.456 28.046 1.00 23.13 113 GLY A CA 1
ATOM 931 C C . GLY A 1 113 ? 13.787 -0.164 28.069 1.00 22.40 113 GLY A C 1
ATOM 932 O O . GLY A 1 113 ? 13.183 -0.317 29.136 1.00 24.64 113 GLY A O 1
ATOM 933 N N . ALA A 1 114 ? 13.183 0.203 26.936 1.00 20.42 114 ALA A N 1
ATOM 934 C CA . ALA A 1 114 ? 11.734 0.506 26.839 1.00 20.48 114 ALA A CA 1
ATOM 935 C C . ALA A 1 114 ? 10.917 -0.746 27.163 1.00 20.74 114 ALA A C 1
ATOM 936 O O . ALA A 1 114 ? 9.755 -0.609 27.594 1.00 23.35 114 ALA A O 1
ATOM 938 N N . TYR A 1 115 ? 11.501 -1.921 26.935 1.00 21.18 115 TYR A N 1
ATOM 939 C CA . TYR A 1 115 ? 10.847 -3.240 27.114 1.00 23.05 115 TYR A CA 1
ATOM 940 C C . TYR A 1 115 ? 10.947 -3.599 28.601 1.00 25.40 115 TYR A C 1
ATOM 941 O O . TYR A 1 115 ? 11.671 -4.544 28.947 1.00 28.09 115 TYR A O 1
ATOM 950 N N . GLU A 1 116 ? 10.258 -2.814 29.444 1.00 28.19 116 GLU A N 1
ATOM 951 C CA . GLU A 1 116 ? 10.205 -2.976 30.923 1.00 30.46 116 GLU A CA 1
ATOM 952 C C . GLU A 1 116 ? 9.572 -4.332 31.242 1.00 31.43 116 GLU A C 1
ATOM 953 O O . GLU A 1 116 ? 8.628 -4.728 30.527 1.00 32.09 116 GLU A O 1
ATOM 959 N N . ASP A 1 117 ? 10.054 -4.991 32.299 0.50 32.42 117 ASP A N 1
ATOM 960 C CA . ASP A 1 117 ? 9.663 -6.369 32.702 0.50 33.10 117 ASP A CA 1
ATOM 961 C C . ASP A 1 117 ? 8.154 -6.442 32.978 0.50 32.32 117 ASP A C 1
ATOM 962 O O . ASP A 1 117 ? 7.617 -7.569 32.964 0.50 33.83 117 ASP A O 1
ATOM 967 N N . ASP A 1 118 ? 7.498 -5.299 33.211 1.00 31.14 118 ASP A N 1
ATOM 968 C CA . ASP A 1 118 ? 6.063 -5.226 33.601 1.00 30.22 118 ASP A CA 1
ATOM 969 C C . ASP A 1 118 ? 5.158 -5.010 32.377 1.00 26.37 118 ASP A C 1
ATOM 970 O O . ASP A 1 118 ? 3.931 -5.128 32.555 1.00 25.94 118 ASP A O 1
ATOM 975 N N . LEU A 1 119 ? 5.695 -4.706 31.187 1.00 24.54 119 LEU A N 1
ATOM 976 C CA . LEU A 1 119 ? 4.864 -4.677 29.952 1.00 21.15 119 LEU A CA 1
ATOM 977 C C . LEU A 1 119 ? 4.307 -6.083 29.726 1.00 19.71 119 LEU A C 1
ATOM 978 O O . LEU A 1 119 ? 5.076 -7.051 29.868 1.00 22.24 119 LEU A O 1
ATOM 983 N N . ASP A 1 120 ? 3.023 -6.186 29.391 1.00 17.12 120 ASP A N 1
ATOM 984 C CA . ASP A 1 120 ? 2.365 -7.459 28.998 1.00 16.88 120 ASP A CA 1
ATOM 985 C C . ASP A 1 120 ? 2.447 -7.628 27.481 1.00 14.92 120 ASP A C 1
ATOM 986 O O . ASP A 1 120 ? 2.611 -8.770 27.018 1.00 14.84 120 ASP A O 1
ATOM 991 N N . PHE A 1 121 ? 2.314 -6.540 26.727 1.00 13.82 121 PHE A N 1
ATOM 992 C CA . PHE A 1 121 ? 2.290 -6.585 25.250 1.00 13.16 121 PHE A CA 1
ATOM 993 C C . PHE A 1 121 ? 3.046 -5.391 24.681 1.00 12.64 121 PHE A C 1
ATOM 994 O O . PHE A 1 121 ? 2.964 -4.268 25.215 1.00 13.24 121 PHE A O 1
ATOM 1002 N N . VAL A 1 122 ? 3.702 -5.635 23.556 1.00 12.27 122 VAL A N 1
ATOM 1003 C CA . VAL A 1 122 ? 4.133 -4.593 22.594 1.00 12.27 122 VAL A CA 1
ATOM 1004 C C . VAL A 1 122 ? 3.439 -4.897 21.279 1.00 11.01 122 VAL A C 1
ATOM 1005 O O . VAL A 1 122 ? 3.444 -6.065 20.865 1.00 11.88 122 VAL A O 1
ATOM 1009 N N . PHE A 1 123 ? 2.840 -3.888 20.661 1.00 10.25 123 PHE A N 1
ATOM 1010 C CA . PHE A 1 123 ? 2.266 -3.993 19.300 1.00 9.90 123 PHE A CA 1
ATOM 1011 C C . PHE A 1 123 ? 3.012 -3.042 18.378 1.00 9.61 123 PHE A C 1
ATOM 1012 O O . PHE A 1 123 ? 2.971 -1.824 18.587 1.00 10.50 123 PHE A O 1
ATOM 1020 N N . TYR A 1 124 ? 3.638 -3.594 17.355 1.00 9.48 124 TYR A N 1
ATOM 1021 C CA . TYR A 1 124 ? 4.180 -2.822 16.218 1.00 9.36 124 TYR A CA 1
ATOM 1022 C C . TYR A 1 124 ? 3.075 -2.700 15.181 1.00 9.17 124 TYR A C 1
ATOM 1023 O O . TYR A 1 124 ? 2.491 -3.719 14.805 1.00 11.08 124 TYR A O 1
ATOM 1032 N N . ASP A 1 125 ? 2.809 -1.489 14.721 1.00 8.63 125 ASP A N 1
ATOM 1033 C CA . ASP A 1 125 ? 1.817 -1.221 13.655 1.00 8.60 125 ASP A CA 1
ATOM 1034 C C . ASP A 1 125 ? 2.612 -0.962 12.383 1.00 8.46 125 ASP A C 1
ATOM 1035 O O . ASP A 1 125 ? 3.256 0.092 12.292 1.00 9.04 125 ASP A O 1
ATOM 1040 N N . VAL A 1 126 ? 2.652 -1.938 11.475 1.00 8.60 126 VAL A N 1
ATOM 1041 C CA . VAL A 1 126 ? 3.677 -1.962 10.396 1.00 8.50 126 VAL A CA 1
ATO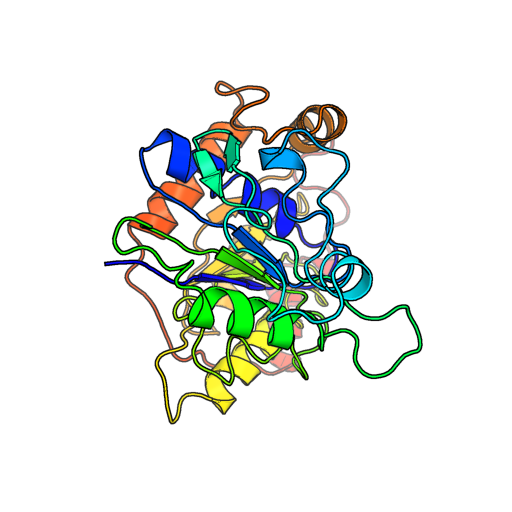M 1042 C C . VAL A 1 126 ? 3.025 -1.887 9.020 1.00 8.88 126 VAL A C 1
ATOM 1043 O O . VAL A 1 126 ? 2.137 -2.691 8.703 1.00 9.55 126 VAL A O 1
ATOM 1047 N N . LEU A 1 127 ? 3.498 -0.948 8.206 1.00 9.07 127 LEU A N 1
ATOM 1048 C CA . LEU A 1 127 ? 3.136 -0.906 6.774 1.00 9.52 127 LEU A CA 1
ATOM 1049 C C . LEU A 1 127 ? 3.419 -2.278 6.151 1.00 9.70 127 LEU A C 1
ATOM 1050 O O . LEU A 1 127 ? 4.518 -2.824 6.354 1.00 9.95 127 LEU A O 1
ATOM 1055 N N . GLY A 1 128 ? 2.481 -2.795 5.359 1.00 9.99 128 GLY A N 1
ATOM 1056 C CA . GLY A 1 128 ? 2.559 -4.155 4.809 1.00 10.06 128 GLY A CA 1
ATOM 1057 C C . GLY A 1 128 ? 2.433 -4.224 3.299 1.00 10.20 128 GLY A C 1
ATOM 1058 O O . GLY A 1 128 ? 2.300 -5.340 2.792 1.00 11.36 128 GLY A O 1
ATOM 1059 N N . ASP A 1 129 ? 2.502 -3.106 2.577 1.00 10.02 129 ASP A N 1
ATOM 1060 C CA . ASP A 1 129 ? 2.341 -3.127 1.100 1.00 10.45 129 ASP A CA 1
ATOM 1061 C C . ASP A 1 129 ? 3.595 -3.665 0.415 1.00 10.86 129 ASP A C 1
ATOM 1062 O O . ASP A 1 129 ? 3.507 -4.131 -0.726 1.00 12.12 129 ASP A O 1
ATOM 1067 N N . VAL A 1 130 ? 4.735 -3.524 1.067 1.00 10.92 130 VAL A N 1
ATOM 1068 C CA . VAL A 1 130 ? 6.034 -4.083 0.621 1.00 11.56 130 VAL A CA 1
ATOM 1069 C C . VAL A 1 130 ? 6.637 -4.725 1.858 1.00 11.56 130 VAL A C 1
ATOM 1070 O O . VAL A 1 130 ? 6.397 -4.225 2.958 1.00 13.27 130 VAL A O 1
ATOM 1074 N N . VAL A 1 131 ? 7.376 -5.809 1.681 1.00 11.31 131 VAL A N 1
ATOM 1075 C CA . VAL A 1 131 ? 8.015 -6.532 2.808 1.00 11.83 131 VAL A CA 1
ATOM 1076 C C . VAL A 1 131 ? 9.520 -6.450 2.594 1.00 12.31 131 VAL A C 1
ATOM 1077 O O . VAL A 1 131 ? 10.132 -7.415 2.095 1.00 14.55 131 VAL A O 1
ATOM 1081 N N . CYS A 1 132 ? 10.082 -5.306 2.948 1.00 11.68 132 CYS A N 1
ATOM 1082 C CA . CYS A 1 132 ? 11.501 -4.988 2.680 1.00 12.51 132 CYS A CA 1
ATOM 1083 C C . CYS A 1 132 ? 11.943 -3.856 3.601 1.00 12.30 132 CYS A C 1
ATOM 1084 O O . CYS A 1 132 ? 11.079 -3.232 4.235 1.00 12.53 132 CYS A O 1
ATOM 1087 N N . GLY A 1 133 ? 13.256 -3.650 3.687 1.00 13.37 133 GLY A N 1
ATOM 1088 C CA . GLY A 1 133 ? 13.853 -2.597 4.521 1.00 13.83 133 GLY A CA 1
ATOM 1089 C C . GLY A 1 133 ? 13.325 -2.678 5.937 1.00 11.75 133 GLY A C 1
ATOM 1090 O O . GLY A 1 133 ? 13.146 -3.793 6.454 1.00 11.28 133 GLY A O 1
ATOM 1091 N N . GLY A 1 134 ? 13.081 -1.532 6.565 1.00 12.17 134 GLY A N 1
ATOM 1092 C CA . GLY A 1 134 ? 12.636 -1.505 7.965 1.00 11.94 134 GLY A CA 1
ATOM 1093 C C . GLY A 1 134 ? 11.283 -2.165 8.148 1.00 10.94 134 GLY A C 1
ATOM 1094 O O . GLY A 1 134 ? 11.017 -2.599 9.251 1.00 11.75 134 GLY A O 1
ATOM 1095 N N . PHE A 1 135 ? 10.445 -2.248 7.108 1.00 10.97 135 PHE A N 1
ATOM 1096 C CA . PHE A 1 135 ? 9.109 -2.887 7.234 1.00 10.77 135 PHE A CA 1
ATOM 1097 C C . PHE A 1 135 ? 9.270 -4.391 7.431 1.00 10.86 135 PHE A C 1
ATOM 1098 O O . PHE A 1 135 ? 8.428 -4.999 8.108 1.00 11.89 135 PHE A O 1
ATOM 1106 N N . ALA A 1 136 ? 10.323 -4.975 6.869 1.00 11.10 136 ALA A N 1
ATOM 1107 C CA . ALA A 1 136 ? 10.617 -6.409 7.061 1.00 11.35 136 ALA A CA 1
ATOM 1108 C C . ALA A 1 136 ? 11.354 -6.634 8.382 1.00 11.38 136 ALA A C 1
ATOM 1109 O O . ALA A 1 136 ? 11.373 -7.768 8.853 1.00 11.61 136 ALA A O 1
ATOM 1111 N N . MET A 1 137 ? 11.935 -5.604 8.986 1.00 12.74 137 MET A N 1
ATOM 1112 C CA A MET A 1 137 ? 12.884 -5.760 10.126 0.50 13.53 137 MET A CA 1
ATOM 1113 C CA B MET A 1 137 ? 12.899 -5.810 10.085 0.50 13.05 137 MET A CA 1
ATOM 1114 C C . MET A 1 137 ? 12.219 -6.479 11.291 1.00 13.20 137 MET A C 1
ATOM 1115 O O . MET A 1 137 ? 12.833 -7.342 11.919 1.00 14.39 137 MET A O 1
ATOM 1124 N N . PRO A 1 138 ? 10.951 -6.180 11.662 1.00 12.85 138 PRO A N 1
ATOM 1125 C CA . PRO A 1 138 ? 10.357 -6.873 12.809 1.00 13.47 138 PRO A CA 1
ATOM 1126 C C . PRO A 1 138 ? 10.290 -8.394 12.617 1.00 12.54 138 PRO A C 1
ATOM 1127 O O . PRO A 1 138 ? 10.357 -9.120 13.597 1.00 13.59 138 PRO A O 1
ATOM 1131 N N . ILE A 1 139 ? 10.197 -8.837 11.365 1.00 12.02 139 ILE A N 1
ATOM 1132 C CA . ILE A 1 139 ? 10.193 -10.284 11.021 1.00 12.45 139 ILE A CA 1
ATOM 1133 C C . ILE A 1 139 ? 11.640 -10.776 10.907 1.00 12.42 139 ILE A C 1
ATOM 1134 O O . ILE A 1 139 ? 11.999 -11.762 11.565 1.00 13.72 139 ILE A O 1
ATOM 1139 N N . ARG A 1 140 ? 12.445 -10.125 10.080 1.00 12.62 140 ARG A N 1
ATOM 1140 C CA . ARG A 1 140 ? 13.828 -10.562 9.768 1.00 13.48 140 ARG A CA 1
ATOM 1141 C C . ARG A 1 140 ? 14.671 -10.607 11.049 1.00 13.70 140 ARG A C 1
ATOM 1142 O O . ARG A 1 140 ? 15.502 -11.522 11.179 1.00 15.25 140 ARG A O 1
ATOM 1150 N N . GLU A 1 141 ? 14.491 -9.646 11.957 1.00 13.40 141 GLU A N 1
ATOM 1151 C CA . GLU A 1 141 ? 15.344 -9.521 13.165 1.00 14.38 141 GLU A CA 1
ATOM 1152 C C . GLU A 1 141 ? 14.595 -10.002 14.411 1.00 14.27 141 GLU A C 1
ATOM 1153 O O . GLU A 1 141 ? 15.040 -9.683 15.519 1.00 15.40 141 GLU A O 1
ATOM 1159 N N . ASN A 1 142 ? 13.518 -10.772 14.247 1.00 13.37 142 ASN A N 1
ATOM 1160 C CA . ASN A 1 142 ? 12.905 -11.516 15.375 1.00 13.74 142 ASN A CA 1
ATOM 1161 C C . ASN A 1 142 ? 12.423 -10.549 16.460 1.00 13.77 142 ASN A C 1
ATOM 1162 O O . ASN A 1 142 ? 12.637 -10.825 17.647 1.00 15.56 142 ASN A O 1
ATOM 1167 N N . LYS A 1 143 ? 11.781 -9.452 16.071 1.00 13.18 143 LYS A N 1
ATOM 1168 C CA . LYS A 1 143 ? 11.329 -8.439 17.057 1.00 14.18 143 LYS A CA 1
ATOM 1169 C C . LYS A 1 143 ? 9.888 -8.705 17.479 1.00 15.06 143 LYS A C 1
ATOM 1170 O O . LYS A 1 143 ? 9.526 -8.312 18.601 1.00 18.34 143 LYS A O 1
ATOM 1176 N N . ALA A 1 144 ? 9.085 -9.290 16.597 1.00 14.74 144 ALA A N 1
ATOM 1177 C CA . ALA A 1 144 ? 7.655 -9.563 16.849 1.00 14.84 144 ALA A CA 1
ATOM 1178 C C . ALA A 1 144 ? 7.402 -11.049 16.648 1.00 14.70 144 ALA A C 1
ATOM 1179 O O . ALA A 1 144 ? 7.462 -11.519 15.502 1.00 17.13 144 ALA A O 1
ATOM 1181 N N . GLN A 1 145 ? 7.177 -11.762 17.740 1.00 14.15 145 GLN A N 1
ATOM 1182 C CA . GLN A 1 145 ? 6.963 -13.221 17.694 1.00 15.02 145 GLN A CA 1
ATOM 1183 C C . GLN A 1 145 ? 5.576 -13.527 17.141 1.00 13.63 145 GLN A C 1
ATOM 1184 O O . GLN A 1 145 ? 5.433 -14.600 16.561 1.00 14.36 145 GLN A O 1
ATOM 1190 N N . GLU A 1 146 ? 4.586 -12.663 17.348 1.00 11.93 146 GLU A N 1
ATOM 1191 C CA . GLU A 1 146 ? 3.193 -12.971 16.941 1.00 11.64 146 GLU A CA 1
ATOM 1192 C C . GLU A 1 146 ? 2.748 -11.952 15.905 1.00 10.74 146 GLU A C 1
ATOM 1193 O O . GLU A 1 146 ? 2.560 -10.781 16.256 1.00 12.18 146 GLU A O 1
ATOM 1199 N N . ILE A 1 147 ? 2.575 -12.395 14.676 1.00 10.46 147 ILE A N 1
ATOM 1200 C CA A ILE A 1 147 ? 2.101 -11.525 13.565 0.50 10.06 147 ILE A CA 1
ATOM 1201 C CA B ILE A 1 147 ? 2.090 -11.505 13.589 0.50 10.59 147 ILE A CA 1
ATOM 1202 C C . ILE A 1 147 ? 0.588 -11.713 13.424 1.00 9.94 147 ILE A C 1
ATOM 1203 O O . ILE A 1 147 ? 0.146 -12.853 13.239 1.00 10.92 147 ILE A O 1
ATOM 1212 N N . TYR A 1 148 ? -0.164 -10.626 13.498 1.00 9.45 148 TYR A N 1
ATOM 1213 C CA . TYR A 1 148 ? -1.606 -10.642 13.174 1.00 9.72 148 TYR A CA 1
ATOM 1214 C C . TYR A 1 148 ? -1.781 -9.762 11.947 1.00 9.45 148 TYR A C 1
ATOM 1215 O O . TYR A 1 148 ? -1.260 -8.640 11.920 1.00 10.84 148 TYR A O 1
ATOM 1224 N N . ILE A 1 149 ? -2.468 -10.273 10.936 1.00 9.54 149 ILE A N 1
ATOM 1225 C CA . ILE A 1 149 ? -2.616 -9.546 9.653 1.00 9.46 149 ILE A CA 1
ATOM 1226 C C . ILE A 1 149 ? -4.052 -9.081 9.526 1.00 9.44 149 ILE A C 1
ATOM 1227 O O . ILE A 1 149 ? -4.975 -9.912 9.511 1.00 10.11 149 ILE A O 1
ATOM 1232 N N . VAL A 1 150 ? -4.227 -7.772 9.419 1.00 9.43 150 VAL A N 1
ATOM 1233 C CA . VAL A 1 150 ? -5.565 -7.211 9.125 1.00 9.79 150 VAL A CA 1
ATOM 1234 C C . VAL A 1 150 ? -5.775 -7.319 7.623 1.00 10.15 150 VAL A C 1
ATOM 1235 O O . VAL A 1 150 ? -4.889 -6.923 6.848 1.00 10.43 150 VAL A O 1
ATOM 1239 N N . CYS A 1 151 ? -6.906 -7.862 7.220 1.00 10.76 151 CYS A N 1
ATOM 1240 C CA . CYS A 1 151 ? -7.206 -8.070 5.795 1.00 11.63 151 CYS A CA 1
ATOM 1241 C C . CYS A 1 151 ? -8.715 -7.987 5.613 1.00 12.18 151 CYS A C 1
ATOM 1242 O O . CYS A 1 151 ? -9.429 -7.647 6.557 1.00 13.27 151 CYS A O 1
ATOM 1245 N N . SER A 1 152 ? -9.162 -8.244 4.396 1.00 13.60 152 SER A N 1
ATOM 1246 C CA . SER A 1 152 ? -10.582 -8.211 3.990 1.00 15.26 152 SER A CA 1
ATOM 1247 C C . SER A 1 152 ? -10.704 -9.080 2.743 1.00 15.71 152 SER A C 1
ATOM 1248 O O . SER A 1 152 ? -9.666 -9.558 2.266 1.00 15.43 152 SER A O 1
ATOM 1251 N N . GLY A 1 153 ? -11.912 -9.204 2.203 1.00 17.34 153 GLY A N 1
ATOM 1252 C CA . GLY A 1 153 ? -12.176 -9.941 0.952 1.00 19.57 153 GLY A CA 1
ATOM 1253 C C . GLY A 1 153 ? -11.570 -9.288 -0.288 1.00 21.08 153 GLY A C 1
ATOM 1254 O O . GLY A 1 153 ? -11.656 -9.894 -1.359 1.00 25.10 153 GLY A O 1
ATOM 1255 N N . GLU A 1 154 ? -10.995 -8.091 -0.166 1.00 21.32 154 GLU A N 1
ATOM 1256 C CA . GLU A 1 154 ? -10.263 -7.367 -1.246 1.00 21.51 154 GLU A CA 1
ATOM 1257 C C . GLU A 1 154 ? -9.059 -8.211 -1.709 1.00 20.00 154 GLU A C 1
ATOM 1258 O O . GLU A 1 154 ? -8.277 -8.615 -0.833 1.00 18.46 154 GLU A O 1
ATOM 1264 N N . MET A 1 155 ? -8.872 -8.458 -3.017 1.00 19.86 155 MET A N 1
ATOM 1265 C CA A MET A 1 155 ? -7.706 -9.237 -3.532 0.50 19.75 155 MET A CA 1
ATOM 1266 C CA B MET A 1 155 ? -7.711 -9.238 -3.526 0.50 19.52 155 MET A CA 1
ATOM 1267 C C . MET A 1 155 ? -6.408 -8.629 -2.986 1.00 17.07 155 MET A C 1
ATOM 1268 O O . MET A 1 155 ? -5.553 -9.388 -2.529 1.00 16.27 155 MET A O 1
ATOM 1277 N N . MET A 1 156 ? -6.250 -7.307 -3.029 1.00 15.93 156 MET A N 1
ATOM 1278 C CA A MET A 1 156 ? -4.990 -6.668 -2.597 0.80 15.48 156 MET A CA 1
ATOM 1279 C CA B MET A 1 156 ? -4.938 -6.734 -2.628 0.20 14.67 156 MET A CA 1
ATOM 1280 C C . MET A 1 156 ? -4.710 -6.976 -1.126 1.00 13.33 156 MET A C 1
ATOM 1281 O O . MET A 1 156 ? -3.544 -7.163 -0.751 1.00 13.43 156 MET A O 1
ATOM 1290 N N . ALA A 1 157 ? -5.761 -6.988 -0.313 1.00 12.91 157 ALA A N 1
ATOM 1291 C CA . ALA A 1 157 ? -5.619 -7.228 1.139 1.00 12.51 157 ALA A CA 1
ATOM 1292 C C . ALA A 1 157 ? -5.176 -8.676 1.379 1.00 12.41 157 ALA A C 1
ATOM 1293 O O . ALA A 1 157 ? -4.332 -8.925 2.266 1.00 11.92 157 ALA A O 1
ATOM 1295 N N . MET A 1 158 ? -5.732 -9.615 0.617 1.00 12.65 158 MET A N 1
ATOM 1296 C CA . MET A 1 158 ? -5.379 -11.052 0.736 1.00 13.21 158 MET A CA 1
ATOM 1297 C C . MET A 1 158 ? -3.968 -11.285 0.181 1.00 12.87 158 MET A C 1
ATOM 1298 O O . MET A 1 158 ? -3.213 -12.058 0.774 1.00 12.58 158 MET A O 1
ATOM 1303 N N . TYR A 1 159 ? -3.636 -10.648 -0.940 1.00 13.57 159 TYR A N 1
ATOM 1304 C CA A TYR A 1 159 ? -2.283 -10.681 -1.543 0.50 13.74 159 TYR A CA 1
ATOM 1305 C CA B TYR A 1 159 ? -2.273 -10.689 -1.539 0.50 13.88 159 TYR A CA 1
ATOM 1306 C C . TYR A 1 159 ? -1.253 -10.215 -0.502 1.00 12.99 159 TYR A C 1
ATOM 1307 O O . TYR A 1 159 ? -0.210 -10.870 -0.320 1.00 13.06 159 TYR A O 1
ATOM 1324 N N . ALA A 1 160 ? -1.532 -9.093 0.165 1.00 12.60 160 ALA A N 1
ATOM 1325 C CA . ALA A 1 160 ? -0.615 -8.564 1.195 1.00 12.55 160 ALA A CA 1
ATOM 1326 C C . ALA A 1 160 ? -0.450 -9.599 2.310 1.00 11.68 160 ALA A C 1
ATOM 1327 O O . ALA A 1 160 ? 0.683 -9.837 2.739 1.00 12.82 160 ALA A O 1
ATOM 1329 N N . ALA A 1 161 ? -1.552 -10.178 2.776 1.00 11.91 161 ALA A N 1
ATOM 1330 C CA . ALA A 1 161 ? -1.510 -11.206 3.841 1.00 11.98 161 ALA A CA 1
ATOM 1331 C C . ALA A 1 161 ? -0.599 -12.364 3.409 1.00 11.75 161 ALA A C 1
ATOM 1332 O O . ALA A 1 161 ? 0.224 -12.856 4.203 1.00 11.89 161 ALA A O 1
ATOM 1334 N N . ASN A 1 162 ? -0.730 -12.780 2.160 1.00 12.14 162 ASN A N 1
ATOM 1335 C CA . ASN A 1 162 ? 0.090 -13.878 1.608 1.00 12.64 162 ASN A CA 1
ATOM 1336 C C . ASN A 1 162 ? 1.569 -13.469 1.545 1.00 12.31 162 ASN A C 1
ATOM 1337 O O . ASN A 1 162 ? 2.434 -14.294 1.858 1.00 12.71 162 ASN A O 1
ATOM 1342 N N . ASN A 1 163 ? 1.874 -12.236 1.139 1.00 12.74 163 ASN A N 1
ATOM 1343 C CA . ASN A 1 163 ? 3.286 -11.779 1.050 1.00 13.56 163 ASN A CA 1
ATOM 1344 C C . ASN A 1 163 ? 3.920 -11.682 2.434 1.00 12.27 163 ASN A C 1
ATOM 1345 O O . ASN A 1 163 ? 5.093 -12.049 2.585 1.00 12.78 163 ASN A O 1
ATOM 1350 N N . ILE A 1 164 ? 3.185 -11.165 3.409 1.00 11.79 164 ILE A N 1
ATOM 1351 C CA . ILE A 1 164 ? 3.699 -11.111 4.801 1.00 12.30 164 ILE A CA 1
ATOM 1352 C C . ILE A 1 164 ? 3.994 -12.548 5.241 1.00 11.78 164 ILE A C 1
ATOM 1353 O O . ILE A 1 164 ? 5.053 -12.802 5.836 1.00 12.72 164 ILE A O 1
ATOM 1358 N N . SER A 1 165 ? 3.096 -13.474 4.917 1.00 11.49 165 SER A N 1
ATOM 1359 C CA . SER A 1 165 ? 3.270 -14.908 5.251 1.00 11.79 165 SER A CA 1
ATOM 1360 C C . SER A 1 165 ? 4.546 -15.456 4.597 1.00 11.83 165 SER A C 1
ATOM 1361 O O . SER A 1 165 ? 5.294 -16.192 5.269 1.00 12.47 165 SER A O 1
ATOM 1364 N N . LYS A 1 166 ? 4.821 -15.085 3.348 1.00 11.88 166 LYS A N 1
ATOM 1365 C CA . LYS A 1 166 ? 6.073 -15.500 2.664 1.00 12.43 166 LYS A CA 1
ATOM 1366 C C . LYS A 1 166 ? 7.281 -14.947 3.428 1.00 12.39 166 LYS A C 1
ATOM 1367 O O . LYS A 1 166 ? 8.288 -15.648 3.538 1.00 13.53 166 LYS A O 1
ATOM 1373 N N . GLY A 1 167 ? 7.206 -13.709 3.921 1.00 12.12 167 GLY A N 1
ATOM 1374 C CA . GLY A 1 167 ? 8.296 -13.119 4.719 1.00 12.74 167 GLY A CA 1
ATOM 1375 C C . GLY A 1 167 ? 8.547 -13.933 5.978 1.00 12.46 167 GLY A C 1
ATOM 1376 O O . GLY A 1 167 ? 9.713 -14.183 6.335 1.00 13.74 167 GLY A O 1
ATOM 1377 N N . ILE A 1 168 ? 7.475 -14.331 6.653 1.00 12.11 168 ILE A N 1
ATOM 1378 C CA . ILE A 1 168 ? 7.591 -15.148 7.896 1.00 12.25 168 ILE A CA 1
ATOM 1379 C C . ILE A 1 168 ? 8.316 -16.458 7.556 1.00 13.03 168 ILE A C 1
ATOM 1380 O O . ILE A 1 168 ? 9.249 -16.857 8.282 1.00 14.31 168 ILE A O 1
ATOM 1385 N N . VAL A 1 169 ? 7.923 -17.110 6.468 1.00 13.14 169 VAL A N 1
ATOM 1386 C CA . VAL A 1 169 ? 8.553 -18.396 6.057 1.00 13.85 169 VAL A CA 1
ATOM 1387 C C . VAL A 1 169 ? 10.036 -18.159 5.765 1.00 14.35 169 VAL A C 1
ATOM 1388 O O . VAL A 1 169 ? 10.867 -18.978 6.187 1.00 15.21 169 VAL A O 1
ATOM 1392 N N . LYS A 1 170 ? 10.362 -17.079 5.056 1.00 14.34 170 LYS A N 1
ATOM 1393 C CA . LYS A 1 170 ? 11.748 -16.798 4.599 1.00 15.76 170 LYS A CA 1
ATOM 1394 C C . LYS A 1 170 ? 12.699 -16.799 5.804 1.00 15.61 170 LYS A C 1
ATOM 1395 O O . LYS A 1 170 ? 13.839 -17.268 5.646 1.00 17.09 170 LYS A O 1
ATOM 1401 N N . TYR A 1 171 ? 12.254 -16.309 6.966 1.00 14.72 171 TYR A N 1
ATOM 1402 C CA . TYR A 1 171 ? 13.128 -16.083 8.145 1.00 15.34 171 TYR A CA 1
ATOM 1403 C C . TYR A 1 171 ? 12.893 -17.132 9.230 1.00 15.54 171 TYR A C 1
ATOM 1404 O O . TYR A 1 171 ? 13.438 -16.966 10.325 1.00 17.09 171 TYR A O 1
ATOM 1413 N N . ALA A 1 172 ? 12.208 -18.229 8.909 1.00 15.74 172 ALA A N 1
ATOM 1414 C CA . ALA A 1 172 ? 11.788 -19.228 9.913 1.00 16.43 172 ALA A CA 1
ATOM 1415 C C . ALA A 1 172 ? 12.960 -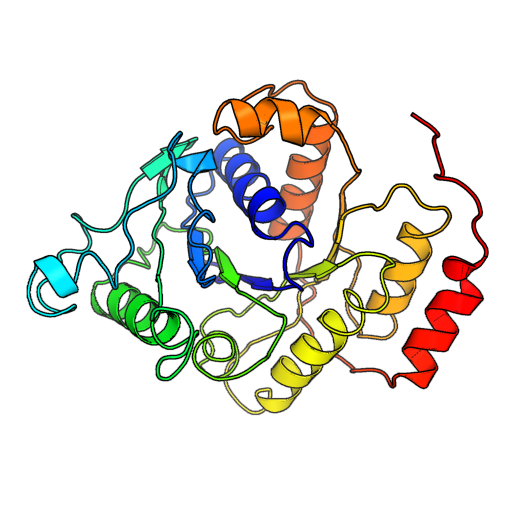20.118 10.345 1.00 17.57 172 ALA A C 1
ATOM 1416 O O . ALA A 1 172 ? 12.774 -20.839 11.319 1.00 18.16 172 ALA A O 1
ATOM 1418 N N . ASN A 1 173 ? 14.124 -20.064 9.693 1.00 18.81 173 ASN A N 1
ATOM 1419 C CA . ASN A 1 173 ? 15.275 -20.926 10.077 1.00 20.87 173 ASN A CA 1
ATOM 1420 C C . ASN A 1 173 ? 15.925 -20.435 11.378 1.00 21.16 173 ASN A C 1
ATOM 1421 O O . ASN A 1 173 ? 16.706 -21.212 11.956 1.00 24.42 173 ASN A O 1
ATOM 1426 N N . SER A 1 174 ? 15.632 -19.213 11.828 1.00 20.35 174 SER A N 1
ATOM 1427 C CA . SER A 1 174 ? 16.148 -18.663 13.107 1.00 21.38 174 SER A CA 1
ATOM 1428 C C . SER A 1 174 ? 15.051 -17.825 13.763 1.00 19.23 174 SER A C 1
ATOM 1429 O O . SER A 1 174 ? 14.008 -17.611 13.121 1.00 19.11 174 SER A O 1
ATOM 1432 N N . GLY A 1 175 ? 15.268 -17.391 15.004 1.00 19.05 175 GLY A N 1
ATOM 1433 C CA . GLY A 1 175 ? 14.269 -16.613 15.758 1.00 17.72 175 GLY A CA 1
ATOM 1434 C C . GLY A 1 175 ? 12.991 -17.406 15.974 1.00 16.69 175 GLY A C 1
ATOM 1435 O O . GLY A 1 175 ? 13.036 -18.650 15.886 1.00 17.92 175 GLY A O 1
ATOM 1436 N N . SER A 1 176 ? 11.875 -16.727 16.250 1.00 15.34 176 SER A N 1
ATOM 1437 C CA . SER A 1 176 ? 10.586 -17.397 16.574 1.00 15.52 176 SER A CA 1
ATOM 1438 C C . SER A 1 176 ? 9.396 -16.592 16.053 1.00 13.10 176 SER A C 1
ATOM 1439 O O . SER A 1 176 ? 8.335 -16.599 16.690 1.00 14.07 176 SER A O 1
ATOM 1442 N N . VAL A 1 177 ? 9.553 -15.934 14.912 1.00 12.11 177 VAL A N 1
ATOM 1443 C CA . VAL A 1 177 ? 8.438 -15.158 14.313 1.00 11.14 177 VAL A CA 1
ATOM 1444 C C . VAL A 1 177 ? 7.416 -16.122 13.709 1.00 10.67 177 VAL A C 1
ATOM 1445 O O . VAL A 1 177 ? 7.776 -16.979 12.896 1.00 11.12 177 VAL A O 1
ATOM 1449 N N . ARG A 1 178 ? 6.160 -15.967 14.104 1.00 10.52 178 ARG A N 1
ATOM 1450 C CA . ARG A 1 178 ? 5.068 -16.857 13.671 1.00 10.54 178 ARG A CA 1
ATOM 1451 C C . ARG A 1 178 ? 3.837 -16.041 13.293 1.00 10.36 178 ARG A C 1
ATOM 1452 O O . ARG A 1 178 ? 3.666 -14.909 13.782 1.00 11.29 178 ARG A O 1
ATOM 1460 N N . LEU A 1 179 ? 3.013 -16.619 12.429 1.00 10.76 179 LEU A N 1
ATOM 1461 C CA . LEU A 1 179 ? 1.683 -16.061 12.112 1.00 10.73 179 LEU A CA 1
ATOM 1462 C C . LEU A 1 179 ? 0.703 -16.476 13.206 1.00 10.33 179 LEU A C 1
ATOM 1463 O O . LEU A 1 179 ? 0.530 -17.689 13.435 1.00 10.80 179 LEU A O 1
ATOM 1468 N N . GLY A 1 180 ? 0.091 -15.494 13.857 1.00 10.16 180 GLY A N 1
ATOM 1469 C CA . GLY A 1 180 ? -0.875 -15.721 14.940 1.00 10.65 180 GLY A CA 1
ATOM 1470 C C . GLY A 1 180 ? -2.312 -15.728 14.465 1.00 10.52 180 GLY A C 1
ATOM 1471 O O . GLY A 1 180 ? -3.153 -16.328 15.153 1.00 11.72 180 GLY A O 1
ATOM 1472 N N . GLY A 1 181 ? -2.631 -15.037 13.375 1.00 10.16 181 GLY A N 1
ATOM 1473 C CA . GLY A 1 181 ? -4.023 -14.986 12.916 1.00 10.42 181 GLY A CA 1
ATOM 1474 C C . GLY A 1 181 ? -4.269 -13.916 11.888 1.00 9.92 181 GLY A C 1
ATOM 1475 O O . GLY A 1 181 ? -3.452 -12.992 11.729 1.00 10.33 181 GLY A O 1
ATOM 1476 N N . LEU A 1 182 ? -5.394 -14.066 11.204 1.00 9.92 182 LEU A N 1
ATOM 1477 C CA . LEU A 1 182 ? -5.963 -13.016 10.343 1.00 9.90 182 LEU A CA 1
ATOM 1478 C C . LEU A 1 182 ? -7.084 -12.323 11.100 1.00 10.22 182 LEU A C 1
ATOM 1479 O O . LEU A 1 182 ? -7.860 -12.981 11.801 1.00 11.13 182 LEU A O 1
ATOM 1484 N N . ILE A 1 183 ? -7.160 -11.013 10.943 1.00 9.98 183 ILE A N 1
ATOM 1485 C CA . ILE A 1 183 ? -8.281 -10.198 11.467 1.00 10.57 183 ILE A CA 1
ATOM 1486 C C . ILE A 1 183 ? -9.017 -9.676 10.242 1.00 10.92 183 ILE A C 1
ATOM 1487 O O . ILE A 1 183 ? -8.424 -8.928 9.463 1.00 11.74 183 ILE A O 1
ATOM 1492 N N . CYS A 1 184 ? -10.261 -10.084 10.050 1.00 11.57 184 CYS A N 1
ATOM 1493 C CA . CYS A 1 184 ? -11.068 -9.600 8.916 1.00 12.21 184 CYS A CA 1
ATOM 1494 C C . CYS A 1 184 ? -11.689 -8.266 9.315 1.00 12.69 184 CYS A C 1
ATOM 1495 O O . CYS A 1 184 ? -12.500 -8.252 10.254 1.00 14.05 184 CYS A O 1
ATOM 1498 N N . ASN A 1 185 ? -11.310 -7.197 8.631 1.00 12.82 185 ASN A N 1
ATOM 1499 C CA . ASN A 1 185 ? -11.949 -5.881 8.813 1.00 13.61 185 ASN A CA 1
ATOM 1500 C C . ASN A 1 185 ? -13.004 -5.735 7.719 1.00 14.31 185 ASN A C 1
ATOM 1501 O O . ASN A 1 185 ? -12.651 -5.515 6.552 1.00 15.76 185 ASN A O 1
ATOM 1506 N N . SER A 1 186 ? -14.263 -5.910 8.103 1.00 14.71 186 SER A N 1
ATOM 1507 C CA . SER A 1 186 ? -15.419 -6.135 7.200 1.00 16.07 186 SER A CA 1
ATOM 1508 C C . SER A 1 186 ? -15.573 -5.037 6.139 1.00 16.51 186 SER A C 1
ATOM 1509 O O . SER A 1 186 ? -15.473 -3.843 6.476 1.00 16.64 186 SER A O 1
ATOM 1512 N N . ARG A 1 187 ? -15.889 -5.460 4.912 1.00 17.55 187 ARG A N 1
ATOM 1513 C CA . ARG A 1 187 ? -16.361 -4.601 3.795 1.00 19.21 187 ARG A CA 1
ATOM 1514 C C . ARG A 1 187 ? -17.890 -4.680 3.690 1.00 20.67 187 ARG A C 1
ATOM 1515 O O . ARG A 1 187 ? -18.420 -4.201 2.674 1.00 22.20 187 ARG A O 1
ATOM 1523 N N . ASN A 1 188 ? -18.578 -5.269 4.678 1.00 20.83 188 ASN A N 1
ATOM 1524 C CA A ASN A 1 188 ? -20.059 -5.428 4.670 0.50 21.73 188 ASN A CA 1
ATOM 1525 C CA B ASN A 1 188 ? -20.059 -5.419 4.662 0.50 22.52 188 ASN A CA 1
ATOM 1526 C C . ASN A 1 188 ? -20.461 -6.138 3.369 1.00 22.87 188 ASN A C 1
ATOM 1527 O O . ASN A 1 188 ? -21.353 -5.626 2.669 1.00 24.42 188 ASN A O 1
ATOM 1536 N N . THR A 1 189 ? -19.807 -7.268 3.068 1.00 22.61 189 THR A N 1
ATOM 1537 C CA A THR A 1 189 ? -20.065 -8.085 1.849 0.50 23.34 189 THR A CA 1
ATOM 1538 C CA B THR A 1 189 ? -20.052 -8.088 1.850 0.50 23.54 189 THR A CA 1
ATOM 1539 C C . THR A 1 189 ? -20.379 -9.531 2.252 1.00 23.44 189 THR A C 1
ATOM 1540 O O . THR A 1 189 ? -19.790 -10.015 3.235 1.00 22.93 189 THR A O 1
ATOM 1547 N N . ASP A 1 190 ? -21.271 -10.180 1.502 1.00 24.08 190 ASP A N 1
ATOM 1548 C CA . ASP A 1 190 ? -21.751 -11.558 1.785 1.00 24.76 190 ASP A CA 1
ATOM 1549 C C . ASP A 1 190 ? -20.571 -12.538 1.748 1.00 23.00 190 ASP A C 1
ATOM 1550 O O . ASP A 1 190 ? -19.742 -12.451 0.813 1.00 22.82 190 ASP A O 1
ATOM 1555 N N . ARG A 1 191 ? -20.500 -13.413 2.757 1.00 22.27 191 ARG A N 1
ATOM 1556 C CA . ARG A 1 191 ? -19.577 -14.578 2.843 1.00 21.61 191 ARG A CA 1
ATOM 1557 C C . ARG A 1 191 ? -18.121 -14.121 2.999 1.00 19.93 191 ARG A C 1
ATOM 1558 O O . ARG A 1 191 ? -17.221 -14.952 2.795 1.00 20.25 191 ARG A O 1
ATOM 1566 N N . GLU A 1 192 ? -17.878 -12.862 3.369 1.00 19.31 192 GLU A N 1
ATOM 1567 C CA . GLU A 1 192 ? -16.497 -12.358 3.579 1.00 18.20 192 GLU A CA 1
ATOM 1568 C C . GLU A 1 192 ? -15.870 -13.088 4.774 1.00 17.40 192 GLU A C 1
ATOM 1569 O O . GLU A 1 192 ? -14.670 -13.418 4.720 1.00 17.17 192 GLU A O 1
ATOM 1575 N N . ASP A 1 193 ? -16.648 -13.312 5.829 1.00 17.76 193 ASP A N 1
ATOM 1576 C CA . ASP A 1 193 ? -16.168 -14.063 7.017 1.00 17.62 193 ASP A CA 1
ATOM 1577 C C . ASP A 1 193 ? -15.710 -15.456 6.566 1.00 17.40 193 ASP A C 1
ATOM 1578 O O . ASP A 1 193 ? -14.588 -15.859 6.923 1.00 16.52 193 ASP A O 1
ATOM 1583 N N . GLU A 1 194 ? -16.529 -16.150 5.773 1.00 17.66 194 GLU A N 1
ATOM 1584 C CA . GLU A 1 194 ? -16.218 -17.508 5.258 1.00 17.79 194 GLU A CA 1
ATOM 1585 C C . GLU A 1 194 ? -14.952 -17.458 4.401 1.00 16.72 194 GLU A C 1
ATOM 1586 O O . GLU A 1 194 ? -14.137 -18.378 4.502 1.00 16.55 194 GLU A O 1
ATOM 1592 N N . LEU A 1 195 ? -14.814 -16.427 3.566 1.00 16.32 195 LEU A N 1
ATOM 1593 C CA . LEU A 1 195 ? -13.633 -16.252 2.685 1.00 16.13 195 LEU A CA 1
ATOM 1594 C C . LEU A 1 195 ? -12.360 -16.152 3.534 1.00 14.57 195 LEU A C 1
ATOM 1595 O O . LEU A 1 195 ? -11.377 -16.833 3.223 1.00 14.79 195 LEU A O 1
ATOM 1600 N N . ILE A 1 196 ? -12.343 -15.301 4.559 1.00 14.37 196 ILE A N 1
ATOM 1601 C CA . ILE A 1 196 ? -11.101 -15.091 5.354 1.00 13.45 196 ILE A CA 1
ATOM 1602 C C . ILE A 1 196 ? -10.843 -16.312 6.250 1.00 12.74 196 ILE A C 1
ATOM 1603 O O . ILE A 1 196 ? -9.673 -16.661 6.442 1.00 12.77 196 ILE A O 1
ATOM 1608 N N . ILE A 1 197 ? -11.882 -16.986 6.736 1.00 13.25 197 ILE A N 1
ATOM 1609 C CA . ILE A 1 197 ? -11.698 -18.290 7.436 1.00 13.23 197 ILE A CA 1
ATOM 1610 C C . ILE A 1 197 ? -11.012 -19.273 6.475 1.00 13.14 197 ILE A C 1
ATOM 1611 O O . ILE A 1 197 ? -10.051 -19.949 6.880 1.00 13.14 197 ILE A O 1
ATOM 1616 N N . ALA A 1 198 ? -11.476 -19.349 5.232 1.00 13.75 198 ALA A N 1
ATOM 1617 C CA . ALA A 1 198 ? -10.925 -20.279 4.222 1.00 14.40 198 ALA A CA 1
ATOM 1618 C C . ALA A 1 198 ? -9.474 -19.899 3.911 1.00 13.56 198 ALA A C 1
ATOM 1619 O O . ALA A 1 198 ? -8.629 -20.793 3.805 1.00 13.81 198 ALA A O 1
ATOM 1621 N N . LEU A 1 199 ? -9.176 -18.605 3.783 1.00 13.65 199 LEU A N 1
ATOM 1622 C CA . LEU A 1 199 ? -7.782 -18.150 3.547 1.00 13.23 199 LEU A CA 1
ATOM 1623 C C . LEU A 1 199 ? -6.921 -18.549 4.748 1.00 12.27 199 LEU A C 1
ATOM 1624 O O . LEU A 1 199 ? -5.816 -19.075 4.551 1.00 12.78 199 LEU A O 1
ATOM 1629 N N . ALA A 1 200 ? -7.398 -18.282 5.963 1.00 11.88 200 ALA A N 1
ATOM 1630 C CA . ALA A 1 200 ? -6.655 -18.624 7.192 1.00 11.93 200 ALA A CA 1
ATOM 1631 C C . ALA A 1 200 ? -6.345 -20.127 7.189 1.00 11.98 200 ALA A C 1
ATOM 1632 O O . ALA A 1 200 ? -5.204 -20.513 7.475 1.00 12.38 200 ALA A O 1
ATOM 1634 N N . ASN A 1 201 ? -7.328 -20.952 6.856 1.00 12.74 201 ASN A N 1
ATOM 1635 C CA . ASN A 1 201 ? -7.128 -22.421 6.872 1.00 13.39 201 ASN A CA 1
ATOM 1636 C C . ASN A 1 201 ? -6.051 -22.817 5.856 1.00 13.84 201 ASN A C 1
ATOM 1637 O O . ASN A 1 201 ? -5.205 -23.662 6.174 1.00 14.23 201 ASN A O 1
ATOM 1642 N N A LYS A 1 202 ? -6.049 -22.207 4.671 0.50 13.89 202 LYS A N 1
ATOM 1643 N N B LYS A 1 202 ? -6.078 -22.220 4.661 0.50 13.89 202 LYS A N 1
ATOM 1644 C CA A LYS A 1 202 ? -5.039 -22.526 3.630 0.50 14.80 202 LYS A CA 1
ATOM 1645 C CA B LYS A 1 202 ? -5.054 -22.478 3.615 0.50 14.76 202 LYS A CA 1
ATOM 1646 C C A LYS A 1 202 ? -3.650 -22.092 4.113 0.50 13.96 202 LYS A C 1
ATOM 1647 C C B LYS A 1 202 ? -3.674 -22.131 4.181 0.50 13.91 202 LYS A C 1
ATOM 1648 O O A LYS A 1 202 ? -2.679 -22.785 3.799 0.50 14.75 202 LYS A O 1
ATOM 1649 O O B LYS A 1 202 ? -2.749 -22.933 4.020 0.50 14.72 202 LYS A O 1
ATOM 1660 N N . LEU A 1 203 ? -3.552 -20.979 4.845 1.00 13.16 203 LEU A N 1
ATOM 1661 C CA . LEU A 1 203 ? -2.246 -20.500 5.372 1.00 13.25 203 LEU A CA 1
ATOM 1662 C C . LEU A 1 203 ? -1.810 -21.303 6.600 1.00 13.18 203 LEU A C 1
ATOM 1663 O O . LEU A 1 203 ? -0.621 -21.230 6.948 1.00 14.86 203 LEU A O 1
ATOM 1668 N N . GLY A 1 204 ? -2.736 -22.020 7.245 1.00 12.77 204 GLY A N 1
ATOM 1669 C CA . GLY A 1 204 ? -2.454 -22.795 8.464 1.00 12.83 204 GLY A CA 1
ATOM 1670 C C . GLY A 1 204 ? -2.784 -22.059 9.748 1.00 12.30 204 GLY A C 1
ATOM 1671 O O . GLY A 1 204 ? -2.430 -22.567 10.826 1.00 12.83 204 GLY A O 1
ATOM 1672 N N . THR A 1 205 ? -3.419 -20.893 9.654 1.00 12.41 205 THR A N 1
ATOM 1673 C CA . THR A 1 205 ? -3.743 -20.072 10.839 1.00 12.45 205 THR A CA 1
ATOM 1674 C C . THR A 1 205 ? -5.256 -20.107 11.081 1.00 12.00 205 THR A C 1
ATOM 1675 O O . THR A 1 205 ? -5.915 -21.095 10.750 1.00 13.25 205 THR A O 1
ATOM 1679 N N . GLN A 1 206 ? -5.771 -19.044 11.678 1.00 12.12 206 GLN A N 1
ATOM 1680 C CA . GLN A 1 206 ? -7.200 -18.876 12.023 1.00 12.28 206 GLN A CA 1
ATOM 1681 C C . GLN A 1 206 ? -7.608 -17.447 11.680 1.00 11.55 206 GLN A C 1
ATOM 1682 O O . GLN A 1 206 ? -6.732 -16.554 11.639 1.00 11.56 206 GLN A O 1
ATOM 1688 N N . MET A 1 207 ? -8.901 -17.231 11.486 1.00 11.40 207 MET A N 1
ATOM 1689 C CA . MET A 1 207 ? -9.466 -15.869 11.540 1.00 11.88 207 MET A CA 1
ATOM 1690 C C . MET A 1 207 ? -9.752 -15.590 13.012 1.00 12.11 207 MET A C 1
ATOM 1691 O O . MET A 1 207 ? -10.720 -16.122 13.560 1.00 13.36 207 MET A O 1
ATOM 1696 N N . ILE A 1 208 ? -8.895 -14.811 13.652 1.00 11.33 208 ILE A N 1
ATOM 1697 C CA . ILE A 1 208 ? -9.002 -14.609 15.119 1.00 12.25 208 ILE A CA 1
ATOM 1698 C C . ILE A 1 208 ? -10.223 -13.742 15.444 1.00 12.46 208 ILE A C 1
ATOM 1699 O O . ILE A 1 208 ? -10.846 -13.971 16.494 1.00 14.04 208 ILE A O 1
ATOM 1704 N N . HIS A 1 209 ? -10.612 -12.824 14.566 1.00 11.96 209 HIS A N 1
ATOM 1705 C CA . HIS A 1 209 ? -11.880 -12.082 14.753 1.00 12.36 209 HIS A CA 1
ATOM 1706 C C . HIS A 1 209 ? -12.339 -11.474 13.437 1.00 12.36 209 HIS A C 1
ATOM 1707 O O . HIS A 1 209 ? -11.501 -11.040 12.634 1.00 12.48 209 HIS A O 1
ATOM 1714 N N . PHE A 1 210 ? -13.656 -11.402 13.289 1.00 12.55 210 PHE A N 1
ATOM 1715 C CA . PHE A 1 210 ? -14.340 -10.626 12.237 1.00 13.39 210 PHE A CA 1
ATOM 1716 C C . PHE A 1 210 ? -14.768 -9.299 12.859 1.00 13.43 210 PHE A C 1
ATOM 1717 O O . PHE A 1 210 ? -15.657 -9.267 13.712 1.00 14.34 210 PHE A O 1
ATOM 1725 N N . VAL A 1 211 ? -14.114 -8.219 12.453 1.00 12.92 211 VAL A N 1
ATOM 1726 C CA . VAL A 1 211 ? -14.424 -6.853 12.953 1.00 13.21 211 VAL A CA 1
ATOM 1727 C C . VAL A 1 211 ? -15.471 -6.256 12.025 1.00 13.69 211 VAL A C 1
ATOM 1728 O O . VAL A 1 211 ? -15.189 -6.037 10.849 1.00 13.85 211 VAL A O 1
ATOM 1732 N N . PRO A 1 212 ? -16.693 -5.949 12.512 1.00 14.50 212 PRO A N 1
ATOM 1733 C CA . PRO A 1 212 ? -17.697 -5.327 11.656 1.00 15.33 212 PRO A CA 1
ATOM 1734 C C . PRO A 1 212 ? -17.298 -3.912 11.219 1.00 15.25 212 PRO A C 1
ATOM 1735 O O . PRO A 1 212 ? -16.504 -3.254 11.889 1.00 14.75 212 PRO A O 1
ATOM 1739 N N A ARG A 1 213 ? -17.870 -3.485 10.093 0.50 16.48 213 ARG A N 1
ATOM 1740 N N B ARG A 1 213 ? -17.824 -3.489 10.069 0.50 15.92 213 ARG A N 1
ATOM 1741 C CA A ARG A 1 213 ? -17.822 -2.092 9.585 0.50 16.99 213 ARG A CA 1
ATOM 1742 C CA B ARG A 1 213 ? -17.757 -2.075 9.632 0.50 16.18 213 ARG A CA 1
ATOM 1743 C C A ARG A 1 213 ? -18.865 -1.289 10.365 0.50 17.58 213 ARG A C 1
ATOM 1744 C C B ARG A 1 213 ? -18.839 -1.327 10.407 0.50 17.14 213 ARG A C 1
ATOM 1745 O O A ARG A 1 213 ? -20.058 -1.588 10.207 0.50 18.69 213 ARG A O 1
ATOM 1746 O O B ARG A 1 213 ? -20.013 -1.705 10.294 0.50 18.10 213 ARG A O 1
ATOM 1761 N N . ASP A 1 214 ? -18.442 -0.340 11.205 1.00 17.03 214 ASP A N 1
ATOM 1762 C CA . ASP A 1 214 ? -19.370 0.401 12.091 1.00 18.21 214 ASP A CA 1
ATOM 1763 C C . ASP A 1 214 ? -18.970 1.870 12.072 1.00 18.55 214 ASP A C 1
ATOM 1764 O O . ASP A 1 214 ? -17.837 2.184 12.464 1.00 18.28 214 ASP A O 1
ATOM 1769 N N . ASN A 1 215 ? -19.896 2.726 11.643 1.00 20.72 215 ASN A N 1
ATOM 1770 C CA . ASN A 1 215 ? -19.646 4.174 11.454 1.00 22.37 215 ASN A CA 1
ATOM 1771 C C . ASN A 1 215 ? -19.342 4.833 12.809 1.00 21.17 215 ASN A C 1
ATOM 1772 O O . ASN A 1 215 ? -18.843 5.957 12.784 1.00 21.69 215 ASN A O 1
ATOM 1777 N N . VAL A 1 216 ? -19.583 4.162 13.943 1.00 19.91 216 VAL A N 1
ATOM 1778 C CA . VAL A 1 216 ? -19.180 4.675 15.289 1.00 20.13 216 VAL A CA 1
ATOM 1779 C C . VAL A 1 216 ? -17.663 4.904 15.303 1.00 18.91 216 VAL A C 1
ATOM 1780 O O . VAL A 1 216 ? -17.196 5.783 16.045 1.00 19.25 216 VAL A O 1
ATOM 1784 N N . VAL A 1 217 ? -16.910 4.128 14.524 1.00 18.20 217 VAL A N 1
ATOM 1785 C CA . VAL A 1 217 ? -15.441 4.325 14.382 1.00 17.39 217 VAL A CA 1
ATOM 1786 C C . VAL A 1 217 ? -15.170 5.751 13.878 1.00 17.39 217 VAL A C 1
ATOM 1787 O O . VAL A 1 217 ? -14.293 6.424 14.449 1.00 17.95 217 VAL A O 1
ATOM 1791 N N . GLN A 1 218 ? -15.883 6.208 12.850 1.00 18.55 218 GLN A N 1
ATOM 1792 C CA . GLN A 1 218 ? -15.673 7.576 12.299 1.00 19.23 218 GLN A CA 1
ATOM 1793 C C . GLN A 1 218 ? -16.030 8.606 13.376 1.00 19.72 218 GLN A C 1
ATOM 1794 O O . GLN A 1 218 ? -15.311 9.601 13.506 1.00 19.71 218 GLN A O 1
ATOM 1800 N N . ARG A 1 219 ? -17.092 8.363 14.138 1.00 19.48 219 ARG A N 1
ATOM 1801 C CA . ARG A 1 219 ? -17.561 9.312 15.178 1.00 20.24 219 ARG A CA 1
ATOM 1802 C C . ARG A 1 219 ? -16.513 9.413 16.298 1.00 19.56 219 ARG A C 1
ATOM 1803 O O . ARG A 1 219 ? -16.230 10.536 16.727 1.00 21.01 219 ARG A O 1
ATOM 1811 N N . ALA A 1 220 ? -15.933 8.299 16.749 1.00 18.25 220 ALA A N 1
ATOM 1812 C CA . ALA A 1 220 ? -14.888 8.275 17.804 1.00 18.29 220 ALA A CA 1
ATOM 1813 C C . ALA A 1 220 ? -13.613 8.961 17.299 1.00 17.79 220 ALA A C 1
ATOM 1814 O O . ALA A 1 220 ? -12.981 9.742 18.049 1.00 18.01 220 ALA A O 1
ATOM 1816 N N . GLU A 1 221 ? -13.229 8.677 16.058 1.00 17.55 221 GLU A N 1
ATOM 1817 C CA . GLU A 1 221 ? -11.925 9.145 15.529 1.00 17.44 221 GLU A CA 1
ATOM 1818 C C . GLU A 1 221 ? -11.951 10.641 15.226 1.00 17.93 221 GLU A C 1
ATOM 1819 O O . GLU A 1 221 ? -10.899 11.261 15.422 1.00 18.68 221 GLU A O 1
ATOM 1825 N N . ILE A 1 222 ? -13.093 11.195 14.809 1.00 18.98 222 ILE A N 1
ATOM 1826 C CA . ILE A 1 222 ? -13.280 12.671 14.665 1.00 20.55 222 ILE A CA 1
ATOM 1827 C C . ILE A 1 222 ? -12.908 13.339 16.002 1.00 20.46 222 ILE A C 1
ATOM 1828 O O . ILE A 1 222 ? -12.360 14.459 15.976 1.00 22.17 222 ILE A O 1
ATOM 1833 N N . ARG A 1 223 ? -13.158 12.655 17.122 1.00 19.38 223 ARG A N 1
ATOM 1834 C CA . ARG A 1 223 ? -12.890 13.137 18.503 1.00 19.63 223 ARG A CA 1
ATOM 1835 C C . ARG A 1 223 ? -11.563 12.590 19.057 1.00 19.04 223 ARG A C 1
ATOM 1836 O O . ARG A 1 223 ? -11.318 12.753 20.263 1.00 19.31 223 ARG A O 1
ATOM 1844 N N . ARG A 1 224 ? -10.719 12.005 18.200 1.00 18.42 224 ARG A N 1
ATOM 1845 C CA . ARG A 1 224 ? -9.347 11.517 18.522 1.00 18.36 224 ARG A CA 1
ATOM 1846 C C . ARG A 1 224 ? -9.405 10.477 19.646 1.00 17.58 224 ARG A C 1
ATOM 1847 O O . ARG A 1 224 ? -8.554 10.518 20.558 1.00 18.92 224 ARG A O 1
ATOM 1855 N N . MET A 1 225 ? -10.383 9.578 19.599 1.00 16.51 225 MET A N 1
ATOM 1856 C CA . MET A 1 225 ? -10.506 8.509 20.617 1.00 16.10 225 MET A CA 1
ATOM 1857 C C . MET A 1 225 ? -10.700 7.148 19.960 1.00 15.28 225 MET A C 1
ATOM 1858 O O . MET A 1 225 ? -11.198 7.048 18.816 1.00 15.02 225 MET A O 1
ATOM 1863 N N . THR A 1 226 ? -10.318 6.123 20.702 1.00 14.85 226 THR A N 1
ATOM 1864 C CA . THR A 1 226 ? -10.776 4.747 20.441 1.00 14.28 226 THR A CA 1
ATOM 1865 C C . THR A 1 226 ? -12.276 4.688 20.724 1.00 15.12 226 THR A C 1
ATOM 1866 O O . THR A 1 226 ? -12.787 5.510 21.511 1.00 16.60 226 THR A O 1
ATOM 1870 N N . VAL A 1 227 ? -12.955 3.738 20.100 1.00 15.05 227 VAL A N 1
ATOM 1871 C CA . VAL A 1 227 ? -14.381 3.465 20.407 1.00 15.90 227 VAL A CA 1
ATOM 1872 C C . VAL A 1 227 ? -14.473 3.069 21.884 1.00 16.49 227 VAL A C 1
ATOM 1873 O O . VAL A 1 227 ? -15.439 3.467 22.547 1.00 17.54 227 VAL A O 1
ATOM 1877 N N . ILE A 1 228 ? -13.489 2.308 22.371 1.00 16.10 228 ILE A N 1
ATOM 1878 C CA . ILE A 1 228 ? -13.415 1.841 23.787 1.00 16.87 228 ILE A CA 1
ATOM 1879 C C . ILE A 1 228 ? -13.562 3.051 24.722 1.00 17.47 228 ILE A C 1
ATOM 1880 O O . ILE A 1 228 ? -14.318 2.967 25.707 1.00 18.54 228 ILE A O 1
ATOM 1885 N N . GLU A 1 229 ? -12.873 4.153 24.435 1.00 16.88 229 GLU A N 1
ATOM 1886 C CA . GLU A 1 229 ? -12.942 5.365 25.289 1.00 17.17 229 GLU A CA 1
ATOM 1887 C C . GLU A 1 229 ? -14.172 6.215 24.930 1.00 17.53 229 GLU A C 1
ATOM 1888 O O . GLU A 1 229 ? -14.826 6.712 25.868 1.00 19.20 229 GLU A O 1
ATOM 1894 N N . TYR A 1 230 ? -14.457 6.408 23.637 1.00 17.10 230 TYR A N 1
ATOM 1895 C CA A TYR A 1 230 ? -15.557 7.274 23.117 0.50 17.79 230 TYR A CA 1
ATOM 1896 C CA B TYR A 1 230 ? -15.544 7.296 23.155 0.50 18.05 230 TYR A CA 1
ATOM 1897 C C . TYR A 1 230 ? -16.907 6.797 23.656 1.00 18.55 230 TYR A C 1
ATOM 1898 O O . TYR A 1 230 ? -17.704 7.629 24.132 1.00 19.57 230 TYR A O 1
ATOM 1915 N N . ASP A 1 231 ? -17.174 5.498 23.532 1.00 17.59 231 ASP A N 1
ATOM 1916 C CA . ASP A 1 231 ? -18.478 4.925 23.949 1.00 18.39 231 ASP A CA 1
ATOM 1917 C C . ASP A 1 231 ? -18.253 3.496 24.410 1.00 17.89 231 ASP A C 1
ATOM 1918 O O . ASP A 1 231 ? -18.385 2.575 23.614 1.00 17.07 231 ASP A O 1
ATOM 1923 N N . PRO A 1 232 ? -17.910 3.281 25.700 1.00 18.79 232 PRO A N 1
ATOM 1924 C CA . PRO A 1 232 ? -17.686 1.931 26.217 1.00 19.17 232 PRO A CA 1
ATOM 1925 C C . PRO A 1 232 ? -18.887 0.984 26.043 1.00 19.33 232 PRO A C 1
ATOM 1926 O O . PRO A 1 232 ? -18.685 -0.213 26.100 1.00 20.44 232 PRO A O 1
ATOM 1930 N N . LYS A 1 233 ? -20.095 1.520 25.838 1.00 19.85 233 LYS A N 1
ATOM 1931 C CA . LYS A 1 233 ? -21.329 0.706 25.678 1.00 20.89 233 LYS A CA 1
ATOM 1932 C C . LYS A 1 233 ? -21.571 0.325 24.215 1.00 19.86 233 LYS A C 1
ATOM 1933 O O . LYS A 1 233 ? -22.501 -0.447 23.967 1.00 20.71 233 LYS A O 1
ATOM 1939 N N . ALA A 1 234 ? -20.799 0.857 23.272 1.00 18.90 234 ALA A N 1
ATOM 1940 C CA . ALA A 1 234 ? -21.037 0.648 21.826 1.00 18.89 234 ALA A CA 1
ATOM 1941 C C . ALA A 1 234 ? -20.927 -0.842 21.497 1.00 18.78 234 ALA A C 1
ATOM 1942 O O . ALA A 1 234 ? -20.038 -1.529 22.058 1.00 18.20 234 ALA A O 1
ATOM 1944 N N . LYS A 1 235 ? -21.769 -1.308 20.576 1.00 19.45 235 LYS A N 1
ATOM 1945 C CA . LYS A 1 235 ? -21.676 -2.667 19.979 1.00 19.61 235 LYS A CA 1
ATOM 1946 C C . LYS A 1 235 ? -20.226 -2.898 19.525 1.00 17.93 235 LYS A C 1
ATOM 1947 O O . LYS A 1 235 ? -19.648 -3.962 19.793 1.00 17.76 235 LYS A O 1
ATOM 1953 N N . GLN A 1 236 ? -19.626 -1.909 18.874 1.00 17.11 236 GLN A N 1
ATOM 1954 C CA . GLN A 1 236 ? -18.275 -2.077 18.297 1.00 15.74 236 GLN A CA 1
ATOM 1955 C C . GLN A 1 236 ? -17.227 -2.174 19.414 1.00 15.48 236 GLN A C 1
ATOM 1956 O O . GLN A 1 236 ? -16.206 -2.839 19.199 1.00 14.69 236 GLN A O 1
ATOM 1962 N N . ALA A 1 237 ? -17.427 -1.522 20.560 1.00 16.18 237 ALA A N 1
ATOM 1963 C CA . ALA A 1 237 ? -16.511 -1.660 21.716 1.00 16.27 237 ALA A CA 1
ATOM 1964 C C . ALA A 1 237 ? -16.444 -3.138 22.129 1.00 16.28 237 ALA A C 1
ATOM 1965 O O . ALA A 1 237 ? -15.341 -3.654 22.365 1.00 15.63 237 ALA A O 1
ATOM 1967 N N . ASP A 1 238 ? -17.590 -3.815 22.206 1.00 17.45 238 ASP A N 1
ATOM 1968 C CA . ASP A 1 238 ? -17.625 -5.259 22.560 1.00 18.08 238 ASP A CA 1
ATOM 1969 C C . ASP A 1 238 ? -16.904 -6.081 21.487 1.00 16.43 238 ASP A C 1
ATOM 1970 O O . ASP A 1 238 ? -16.278 -7.077 21.858 1.00 16.45 238 ASP A O 1
ATOM 1975 N N . GLU A 1 239 ? -16.967 -5.684 20.214 1.00 15.79 239 GLU A N 1
ATOM 1976 C CA . GLU A 1 239 ? -16.240 -6.388 19.125 1.00 15.25 239 GLU A CA 1
ATOM 1977 C C . GLU A 1 239 ? -14.737 -6.328 19.417 1.00 14.11 239 GLU A C 1
ATOM 1978 O O . GLU A 1 239 ? -14.063 -7.363 19.300 1.00 14.24 239 GLU A O 1
ATOM 1984 N N . TYR A 1 240 ? -14.212 -5.158 19.779 1.00 13.58 240 TYR A N 1
ATOM 1985 C CA . TYR A 1 240 ? -12.762 -5.013 20.065 1.00 13.17 240 TYR A CA 1
ATOM 1986 C C . TYR A 1 240 ? -12.397 -5.749 21.359 1.00 13.67 240 TYR A C 1
ATOM 1987 O O . TYR A 1 240 ? -11.288 -6.299 21.440 1.00 13.81 240 TYR A O 1
ATOM 1996 N N . ARG A 1 241 ? -13.297 -5.814 22.336 1.00 14.38 241 ARG A N 1
ATOM 1997 C CA . ARG A 1 241 ? -13.042 -6.605 23.564 1.00 15.31 241 ARG A CA 1
ATOM 1998 C C . ARG A 1 241 ? -12.955 -8.098 23.222 1.00 15.64 241 ARG A C 1
ATOM 1999 O O . ARG A 1 241 ? -12.126 -8.798 23.830 1.00 16.02 241 ARG A O 1
ATOM 2007 N N . ALA A 1 242 ? -13.783 -8.571 22.290 1.00 15.41 242 ALA A N 1
ATOM 2008 C CA . ALA A 1 242 ? -13.785 -9.988 21.856 1.00 15.84 242 ALA A CA 1
ATOM 2009 C C . ALA A 1 242 ? -12.456 -10.288 21.152 1.00 14.64 242 ALA A C 1
ATOM 2010 O O . ALA A 1 242 ? -11.835 -11.320 21.443 1.00 15.20 242 ALA A O 1
ATOM 2012 N N . LEU A 1 243 ? -12.009 -9.391 20.273 1.00 13.65 243 LEU A N 1
ATOM 2013 C CA . LEU A 1 243 ? -10.697 -9.545 19.599 1.00 13.39 243 LEU A CA 1
ATOM 2014 C C . LEU A 1 243 ? -9.593 -9.581 20.660 1.00 13.26 243 LEU A C 1
ATOM 2015 O O . LEU A 1 243 ? -8.727 -10.458 20.598 1.00 13.35 243 LEU A O 1
ATOM 2020 N N . ALA A 1 244 ? -9.623 -8.674 21.630 1.00 13.94 244 ALA A N 1
ATOM 2021 C CA . ALA A 1 244 ? -8.591 -8.601 22.687 1.00 14.62 244 ALA A CA 1
ATOM 2022 C C . ALA A 1 244 ? -8.564 -9.903 23.496 1.00 15.15 244 ALA A C 1
ATOM 2023 O O . ALA A 1 244 ? -7.464 -10.426 23.752 1.00 15.20 244 ALA A O 1
ATOM 2025 N N . ARG A 1 245 ? -9.734 -10.419 23.872 1.00 15.97 245 ARG A N 1
ATOM 2026 C CA . ARG A 1 245 ? -9.850 -11.697 24.620 1.00 16.93 245 ARG A CA 1
ATOM 2027 C C . ARG A 1 245 ? -9.178 -12.819 23.823 1.00 15.82 245 ARG A C 1
ATOM 2028 O O . ARG A 1 245 ? -8.379 -13.586 24.392 1.00 15.43 245 ARG A O 1
ATOM 2036 N N . LYS A 1 246 ? -9.495 -12.926 22.539 1.00 14.46 246 LYS A N 1
ATOM 2037 C CA . LYS A 1 246 ? -8.962 -14.023 21.695 1.00 13.86 246 LYS A CA 1
ATOM 2038 C C . LYS A 1 246 ? -7.462 -13.834 21.469 1.00 13.28 246 LYS A C 1
ATOM 2039 O O . LYS A 1 246 ? -6.756 -14.848 21.402 1.00 13.51 246 LYS A O 1
ATOM 2045 N N . VAL A 1 247 ? -6.964 -12.602 21.379 1.00 13.06 247 VAL A N 1
ATOM 2046 C CA . VAL A 1 247 ? -5.491 -12.399 21.303 1.00 12.76 247 VAL A CA 1
ATOM 2047 C C . VAL A 1 247 ? -4.859 -12.877 22.614 1.00 13.36 247 VAL A C 1
ATOM 2048 O O . VAL A 1 247 ? -3.885 -13.640 22.572 1.00 13.90 247 VAL A O 1
ATOM 2052 N N . VAL A 1 248 ? -5.404 -12.472 23.753 1.00 14.01 248 VAL A N 1
ATOM 2053 C CA . VAL A 1 248 ? -4.846 -12.894 25.067 1.00 14.83 248 VAL A CA 1
ATOM 2054 C C . VAL A 1 248 ? -4.809 -14.428 25.107 1.00 14.82 248 VAL A C 1
ATOM 2055 O O . VAL A 1 248 ? -3.786 -14.977 25.539 1.00 15.70 248 VAL A O 1
ATOM 2059 N N . ASP A 1 249 ? -5.882 -15.086 24.668 1.00 14.41 249 ASP A N 1
ATOM 2060 C CA . ASP A 1 249 ? -6.050 -16.559 24.799 1.00 15.01 249 ASP A CA 1
ATOM 2061 C C . ASP A 1 249 ? -5.339 -17.329 23.677 1.00 13.88 249 ASP A C 1
ATOM 2062 O O . ASP A 1 249 ? -5.302 -18.564 23.740 1.00 14.64 249 ASP A O 1
ATOM 2067 N N . ASN A 1 250 ? -4.832 -16.670 22.647 1.00 12.60 250 ASN A N 1
ATOM 2068 C CA . ASN A 1 250 ? -4.346 -17.388 21.448 1.00 12.19 250 ASN A CA 1
ATOM 2069 C C . ASN A 1 250 ? -3.072 -18.169 21.754 1.00 11.88 250 ASN A C 1
ATOM 2070 O O . ASN A 1 250 ? -2.117 -17.591 22.293 1.00 13.15 250 ASN A O 1
ATOM 2075 N N . LYS A 1 251 ? -3.048 -19.437 21.353 1.00 12.06 251 LYS A N 1
ATOM 2076 C CA . LYS A 1 251 ? -1.835 -20.280 21.478 1.00 13.16 251 LYS A CA 1
ATOM 2077 C C . LYS A 1 251 ? -1.390 -20.815 20.118 1.00 12.37 251 LYS A C 1
ATOM 2078 O O . LYS A 1 251 ? -0.370 -21.540 20.085 1.00 13.78 251 LYS A O 1
ATOM 2084 N N . LEU A 1 252 ? -2.107 -20.497 19.041 1.00 11.32 252 LEU A N 1
ATOM 2085 C CA . LEU A 1 252 ? -1.756 -21.011 17.699 1.00 11.59 252 LEU A CA 1
ATOM 2086 C C . LEU A 1 252 ? -0.845 -19.996 17.010 1.00 10.88 252 LEU A C 1
ATOM 2087 O O . LEU A 1 252 ? -1.318 -18.908 16.612 1.00 11.05 252 LEU A O 1
ATOM 2092 N N . LEU A 1 253 ? 0.427 -20.355 16.888 1.00 11.06 253 LEU A N 1
ATOM 2093 C CA . LEU A 1 253 ? 1.484 -19.519 16.276 1.00 11.19 253 LEU A CA 1
ATOM 2094 C C . LEU A 1 253 ? 2.230 -20.422 15.298 1.00 11.41 253 LEU A C 1
ATOM 2095 O O . LEU A 1 253 ? 2.962 -21.309 15.746 1.00 12.85 253 LEU A O 1
ATOM 2100 N N . VAL A 1 254 ? 2.031 -20.223 14.002 1.00 11.06 254 VAL A N 1
ATOM 2101 C CA . VAL A 1 254 ? 2.477 -21.212 12.988 1.00 11.69 254 VAL A CA 1
ATOM 2102 C C . VAL A 1 254 ? 3.498 -20.597 12.035 1.00 11.69 254 VAL A C 1
ATOM 2103 O O . VAL A 1 254 ? 3.542 -19.370 11.847 1.00 11.75 254 VAL A O 1
ATOM 2107 N N . ILE A 1 255 ? 4.266 -21.471 11.402 1.00 12.17 255 ILE A N 1
ATOM 2108 C CA . ILE A 1 255 ? 4.987 -21.133 10.151 1.00 12.37 255 ILE A CA 1
ATOM 2109 C C . ILE A 1 255 ? 3.968 -21.345 9.044 1.00 12.32 255 ILE A C 1
ATOM 2110 O O . ILE A 1 255 ? 3.530 -22.469 8.819 1.00 13.31 255 ILE A O 1
ATOM 2115 N N . PRO A 1 256 ? 3.496 -20.271 8.377 1.00 12.37 256 PRO A N 1
ATOM 2116 C CA . PRO A 1 256 ? 2.371 -20.405 7.461 1.00 12.96 256 PRO A CA 1
ATOM 2117 C C . PRO A 1 256 ? 2.755 -21.108 6.155 1.00 13.38 256 PRO A C 1
ATOM 2118 O O . PRO A 1 256 ? 3.936 -21.279 5.862 1.00 14.40 256 PRO A O 1
ATOM 2122 N N . ASN A 1 257 ? 1.721 -21.505 5.423 1.00 14.17 257 ASN A N 1
ATOM 2123 C CA . ASN A 1 257 ? 1.814 -22.126 4.081 1.00 15.24 257 ASN A CA 1
ATOM 2124 C C . ASN A 1 257 ? 1.319 -21.121 3.049 1.00 15.29 257 ASN A C 1
ATOM 2125 O O . ASN A 1 257 ? 0.133 -21.115 2.722 1.00 15.85 257 ASN A O 1
ATOM 2130 N N . PRO A 1 258 ? 2.184 -20.248 2.493 1.00 15.03 258 PRO A N 1
ATOM 2131 C CA . PRO A 1 258 ? 1.729 -19.294 1.489 1.00 15.19 258 PRO A CA 1
ATOM 2132 C C . PRO A 1 258 ? 1.089 -20.014 0.302 1.00 15.41 258 PRO A C 1
ATOM 2133 O O . PRO A 1 258 ? 1.477 -21.129 -0.034 1.00 16.18 258 PRO A O 1
ATOM 2137 N N . ILE A 1 259 ? 0.106 -19.350 -0.292 1.00 15.66 259 ILE A N 1
ATOM 2138 C CA . ILE A 1 259 ? -0.687 -19.933 -1.401 1.00 16.56 259 ILE A CA 1
ATOM 2139 C C . ILE A 1 259 ? -0.284 -19.264 -2.712 1.00 16.29 259 ILE A C 1
ATOM 2140 O O . ILE A 1 259 ? 0.472 -18.264 -2.711 1.00 16.03 259 ILE A O 1
ATOM 2145 N N . THR A 1 260 ? -0.765 -19.827 -3.808 1.00 17.35 260 THR A N 1
ATOM 2146 C CA . THR A 1 260 ? -0.564 -19.256 -5.156 1.00 18.66 260 THR A CA 1
ATOM 2147 C C . THR A 1 260 ? -1.632 -18.198 -5.425 1.00 18.55 260 THR A C 1
ATOM 2148 O O . THR A 1 260 ? -2.681 -18.209 -4.772 1.00 17.62 260 THR A O 1
ATOM 2152 N N . MET A 1 261 ? -1.396 -17.343 -6.414 1.00 19.69 261 MET A N 1
ATOM 2153 C CA . MET A 1 261 ? -2.440 -16.410 -6.902 1.00 20.36 261 MET A CA 1
ATOM 2154 C C . MET A 1 261 ? -3.628 -17.221 -7.448 1.00 20.18 261 MET A C 1
ATOM 2155 O O . MET A 1 261 ? -4.774 -16.792 -7.240 1.00 20.96 261 MET A O 1
ATOM 2160 N N . ASP A 1 262 ? -3.382 -18.379 -8.069 1.00 20.97 262 ASP A N 1
ATOM 2161 C CA . ASP A 1 262 ? -4.465 -19.308 -8.501 1.00 22.10 262 ASP A CA 1
ATOM 2162 C C . ASP A 1 262 ? -5.373 -19.626 -7.305 1.00 21.28 262 ASP A C 1
ATOM 2163 O O . ASP A 1 262 ? -6.608 -19.586 -7.460 1.00 21.72 262 ASP A O 1
ATOM 2168 N N . GLU A 1 263 ? -4.785 -19.936 -6.151 1.00 20.20 263 GLU A N 1
ATOM 2169 C CA . GLU A 1 263 ? -5.550 -20.287 -4.926 1.00 19.79 263 GLU A CA 1
ATOM 2170 C C . GLU A 1 263 ? -6.303 -19.052 -4.419 1.00 19.19 263 GLU A C 1
ATOM 2171 O O . GLU A 1 263 ? -7.457 -19.210 -3.976 1.00 19.27 263 GLU A O 1
ATOM 2177 N N . LEU A 1 264 ? -5.684 -17.871 -4.482 1.00 18.67 264 LEU A N 1
ATOM 2178 C CA . LEU A 1 264 ? -6.331 -16.603 -4.050 1.00 19.57 264 LEU A CA 1
ATOM 2179 C C . LEU A 1 264 ? -7.550 -16.340 -4.945 1.00 20.50 264 LEU A C 1
ATOM 2180 O O . LEU A 1 264 ? -8.622 -16.016 -4.413 1.00 20.81 264 LEU A O 1
ATOM 2185 N N . GLU A 1 265 ? -7.398 -16.494 -6.261 1.00 21.73 265 GLU A N 1
ATOM 2186 C CA . GLU A 1 265 ? -8.493 -16.264 -7.239 1.00 23.55 265 GLU A CA 1
ATOM 2187 C C . GLU A 1 265 ? -9.599 -17.302 -7.019 1.00 23.81 265 GLU A C 1
ATOM 2188 O O . GLU A 1 265 ? -10.780 -16.923 -7.098 1.00 25.07 265 GLU A O 1
ATOM 2194 N N . GLU A 1 266 ? -9.229 -18.557 -6.749 1.00 23.78 266 GLU A N 1
ATOM 2195 C CA . GLU A 1 266 ? -10.184 -19.668 -6.486 1.00 24.76 266 GLU A CA 1
ATOM 2196 C C . GLU A 1 266 ? -11.021 -19.333 -5.245 1.00 23.40 266 GLU A C 1
ATOM 2197 O O . GLU A 1 266 ? -12.240 -19.561 -5.277 1.00 24.35 266 GLU A O 1
ATOM 2203 N N . LEU A 1 267 ? -10.397 -18.804 -4.191 1.00 21.85 267 LEU A N 1
ATOM 2204 C CA . LEU A 1 267 ? -11.109 -18.399 -2.948 1.00 21.11 267 LEU A CA 1
ATOM 2205 C C . LEU A 1 267 ? -12.143 -17.315 -3.281 1.00 21.73 267 LEU A C 1
ATOM 2206 O O . LEU A 1 267 ? -13.310 -17.481 -2.887 1.00 21.68 267 LEU A O 1
ATOM 2211 N N . LEU A 1 268 ? -11.737 -16.250 -3.980 1.00 22.61 268 LEU A N 1
ATOM 2212 C CA . LEU A 1 268 ? -12.636 -15.114 -4.319 1.00 24.33 268 LEU A CA 1
ATOM 2213 C C . LEU A 1 268 ? -13.855 -15.638 -5.084 1.00 25.43 268 LEU A C 1
ATOM 2214 O O . LEU A 1 268 ? -14.983 -15.228 -4.755 1.00 26.73 268 LEU A O 1
ATOM 2219 N N . MET A 1 269 ? -13.631 -16.516 -6.064 1.00 25.78 269 MET A N 1
ATOM 2220 C CA . MET A 1 269 ? -14.707 -17.053 -6.938 1.00 27.36 269 MET A CA 1
ATOM 2221 C C . MET A 1 269 ? -15.574 -18.039 -6.145 1.00 27.39 269 MET A C 1
ATOM 2222 O O . MET A 1 269 ? -16.802 -17.993 -6.310 1.00 28.90 269 MET A O 1
ATOM 2227 N N . GLU A 1 270 ? -14.967 -18.868 -5.289 1.00 26.78 270 GLU A N 1
ATOM 2228 C CA . GLU A 1 270 ? -15.686 -19.882 -4.468 1.00 27.67 270 GLU A CA 1
ATOM 2229 C C . GLU A 1 270 ? -16.752 -19.195 -3.607 1.00 26.42 270 GLU A C 1
ATOM 2230 O O . GLU A 1 270 ? -17.865 -19.736 -3.516 1.00 28.66 270 GLU A O 1
ATOM 2236 N N . PHE A 1 271 ? -16.421 -18.060 -2.986 1.00 24.09 271 PHE A N 1
ATOM 2237 C CA . PHE A 1 271 ? -17.294 -17.369 -1.999 1.00 23.35 271 PHE A CA 1
ATOM 2238 C C . PHE A 1 271 ? -18.095 -16.252 -2.681 1.00 24.33 271 PHE A C 1
ATOM 2239 O O . PHE A 1 271 ? -18.838 -15.548 -1.970 1.00 25.00 271 PHE A O 1
ATOM 2247 N N . GLY A 1 272 ? -17.980 -16.128 -4.010 1.00 24.57 272 GLY A N 1
ATOM 2248 C CA . GLY A 1 272 ? -18.837 -15.278 -4.862 1.00 25.26 272 GLY A CA 1
ATOM 2249 C C . GLY A 1 272 ? -18.649 -13.794 -4.588 0.75 24.55 272 GLY A C 1
ATOM 2250 O O . GLY A 1 272 ? -19.559 -13.012 -4.927 0.75 24.54 272 GLY A O 1
ATOM 2251 N N . ILE A 1 273 ? -17.497 -13.408 -4.033 0.75 23.71 273 ILE A N 1
ATOM 2252 C CA . ILE A 1 273 ? -17.227 -12.028 -3.524 0.75 23.75 273 ILE A CA 1
ATOM 2253 C C . ILE A 1 273 ? -17.304 -11.026 -4.682 0.75 24.44 273 ILE A C 1
ATOM 2254 O O . ILE A 1 273 ? -17.812 -9.911 -4.455 0.75 25.06 273 ILE A O 1
ATOM 2259 N N . MET A 1 274 ? -16.840 -11.408 -5.876 0.75 25.14 274 MET A N 1
ATOM 2260 C CA . MET A 1 274 ? -16.733 -10.500 -7.051 0.75 26.56 274 MET A CA 1
ATOM 2261 C C . MET A 1 274 ? -18.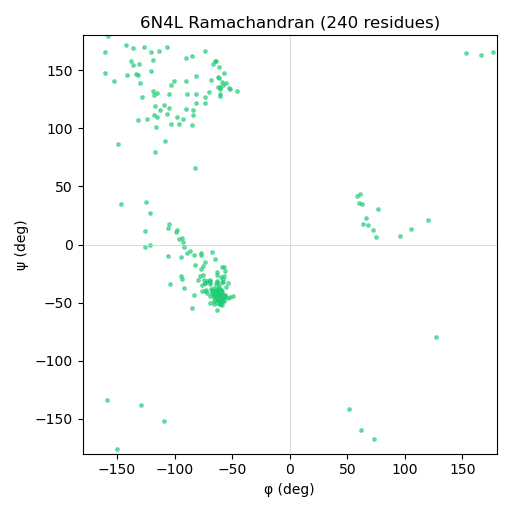053 -10.470 -7.834 0.75 27.60 274 MET A C 1
ATOM 2262 O O . MET A 1 274 ? -18.147 -9.662 -8.778 0.75 28.28 274 MET A O 1
ATOM 2267 N N . GLU A 1 275 ? -19.036 -11.299 -7.462 0.75 27.66 275 GLU A N 1
ATOM 2268 C CA . GLU A 1 275 ? -20.348 -11.412 -8.161 0.75 29.59 275 GLU A CA 1
ATOM 2269 C C . GLU A 1 275 ? -21.455 -10.739 -7.337 0.75 29.40 275 GLU A C 1
ATOM 2270 O O . GLU A 1 275 ? -22.565 -10.566 -7.880 0.75 30.67 275 GLU A O 1
ATOM 2276 N N . VAL A 1 276 ? -21.157 -10.364 -6.088 0.75 28.56 276 VAL A N 1
ATOM 2277 C CA . VAL A 1 276 ? -22.046 -9.569 -5.188 0.75 28.89 276 VAL A CA 1
ATOM 2278 C C . VAL A 1 276 ? -22.367 -8.235 -5.875 0.75 29.25 276 VAL A C 1
ATOM 2279 O O . VAL A 1 276 ? -21.451 -7.645 -6.481 0.75 29.62 276 VAL A O 1
ATOM 2283 N N . GLU A 1 277 ? -23.615 -7.772 -5.774 0.75 29.57 277 GLU A N 1
ATOM 2284 C CA . GLU A 1 277 ? -24.082 -6.510 -6.409 0.75 30.30 277 GLU A CA 1
ATOM 2285 C C . GLU A 1 277 ? -24.203 -5.398 -5.358 0.75 29.22 277 GLU A C 1
ATOM 2286 O O . GLU A 1 277 ? -23.928 -4.237 -5.714 0.75 29.77 277 GLU A O 1
ATOM 2292 N N . ASP A 1 278 ? -24.581 -5.726 -4.117 0.50 27.77 278 ASP A N 1
ATOM 2293 C CA . ASP A 1 278 ? -24.767 -4.733 -3.024 0.40 27.05 278 ASP A CA 1
ATOM 2294 C C . ASP A 1 278 ? -24.146 -5.255 -1.726 0.50 25.54 278 ASP A C 1
ATOM 2295 O O . ASP A 1 278 ? -23.796 -6.445 -1.666 0.50 24.90 278 ASP A O 1
ATOM 2300 N N . GLU A 1 279 ? -24.032 -4.380 -0.725 0.75 25.34 279 GLU A N 1
ATOM 2301 C CA . GLU A 1 279 ? -23.537 -4.725 0.633 0.75 24.16 279 GLU A CA 1
ATOM 2302 C C . GLU A 1 279 ? -24.521 -5.706 1.286 0.75 23.91 279 GLU A C 1
ATOM 2303 O O . GLU A 1 279 ? -25.684 -5.766 0.839 0.75 25.37 279 GLU A O 1
ATOM 2309 N N . SER A 1 280 ? -24.056 -6.473 2.277 0.40 22.51 280 SER A N 1
ATOM 2310 C CA . SER A 1 280 ? -24.855 -7.479 3.027 0.30 22.64 280 SER A CA 1
ATOM 2311 C C . SER A 1 280 ? -26.046 -6.791 3.698 0.40 23.44 280 SER A C 1
ATOM 2312 O O . SER A 1 280 ? -27.184 -7.271 3.538 0.40 24.44 280 SER A O 1
ATOM 2315 N N . ILE A 1 281 ? -25.765 -5.718 4.439 0.75 23.17 281 ILE A N 1
ATOM 2316 C CA . ILE A 1 281 ? -26.772 -4.832 5.087 0.50 24.07 281 ILE A CA 1
ATOM 2317 C C . ILE A 1 281 ? -26.628 -3.452 4.447 0.50 24.40 281 ILE A C 1
ATOM 2318 O O . ILE A 1 281 ? -25.678 -2.723 4.805 0.75 23.62 281 ILE A O 1
ATOM 2323 N N . VAL A 1 282 ? -27.511 -3.116 3.511 0.50 25.36 282 VAL A N 1
ATOM 2324 C CA . VAL A 1 282 ? -27.524 -1.762 2.893 0.50 25.99 282 VAL A CA 1
ATOM 2325 C C . VAL A 1 282 ? -27.762 -0.746 4.011 0.50 25.76 282 VAL A C 1
ATOM 2326 O O . VAL A 1 282 ? -28.644 -0.993 4.855 0.50 26.11 282 VAL A O 1
ATOM 2330 N N . GLY A 1 283 ? -26.997 0.347 4.000 0.50 25.23 283 GLY A N 1
ATOM 2331 C CA . GLY A 1 283 ? -27.089 1.436 4.991 0.50 25.42 283 GLY A CA 1
ATOM 2332 C C . GLY A 1 283 ? -26.140 1.204 6.153 0.50 24.01 283 GLY A C 1
ATOM 2333 O O . GLY A 1 283 ? -25.724 0.074 6.435 0.50 23.47 283 GLY A O 1
#

Sequence (283 aa):
AMMRQQCAIYGKKGGIGKSTTTQNLLVAALAEMGKKKVMMIVGCDPKADSTRLILHSKAQNTIMMEMMAAEAGTVEEDDLELLEEDDVVLLKAGYGGVKCVVESGGPEPGVVGGCAGRRGVITAINFLEEEGAYEDDLDFVFYDVLGDVVCGGFAMMPIRENKAQEIIYIVCSGEMMMMAMYYAANNISKGIVKYANSGSVRLGGLICNSRNNTTDREDELIIALANKKLGTQMIHFVPRRDNVVQRAEIRRMTVIEYYDPKAKQADEYRALARKVVDNKLLVIPNPITMDELEELLMEFGIMEVEDESIVG

B-factor: mean 17.83, std 6.56, range [8.46, 61.59]

Solvent-accessible surface area: 12509 Å² total; per-residue (Å²): 134,52,60,26,0,0,1,0,0,37,33,88,15,16,9,25,29,1,0,2,1,1,0,0,0,0,13,79,88,61,66,109,2,0,0,0,0,0,23,52,155,14,25,0,0,55,2,0,32,92,38,168,29,24,109,8,1,52,92,46,12,80,159,55,55,72,26,120,81,14,82,26,131,76,3,26,99,68,20,45,51,49,1,64,0,1,1,1,7,17,16,128,131,90,80,78,56,55,0,107,2,3,65,56,0,0,51,3,0,72,122,77,44,2,37,86,139,69,3,47,5,0,0,0,0,0,34,1,70,77,45,68,43,0,6,10,5,0,3,145,78,60,33,0,47,11,0,0,0,0,0,1,1,56,50,101,0,0,79,5,0,5,40,0,0,103,9,1,58,148,70,24,156,85,43,50,8,54,0,0,0,0,0,0,16,6,115,24,27,74,108,1,58,70,0,0,75,20,0,0,99,76,0,32,8,51,40,6,17,60,1,39,135,39,96,9,15,84,120,0,24,139,159,81,42,0,1,1,57,60,37,67,178,12,180,2,0,85,52,3,54,15,0,0,129,76,0,43,85,20,180,77,65,30,81,5,88,48,11,79,82,113,52,2,92,101,5,8,114,106,19,21,16,129,126,50,170,101,92,55,130,119,98

Radius of gyration: 18.18 Å; Cα contacts (8 Å, |Δi|>4): 660; chains: 1; bounding box: 49×41×42 Å

GO terms:
  GO:0016163 nitrogenase activity (F, IMP)

Nearest PDB structures (foldseek):
  6n4l-assembly1_A  TM=1.004E+00  e=6.316E-60  Azotobacter vinelandii
  6q93-assembly3_E  TM=9.939E-01  e=2.907E-51  Azotobacter vinelandii DJ
  6q93-assembly1_B  TM=9.918E-01  e=9.381E-50  Azotobacter vinelandii DJ
  8q5w-assembly3_F  TM=9.776E-01  e=7.402E-41  Methanocaldococcus infernus ME
  8q5v-assembly1_B  TM=9.758E-01  e=2.453E-40  Methanothermococcus thermolithotrophicus DSM 2095